Protein AF-A0A4R6XYX6-F1 (afdb_monomer_lite)

pLDDT: mean 88.04, std 10.15, range [44.81, 97.0]

Structure (mmCIF, N/CA/C/O backbone):
data_AF-A0A4R6XYX6-F1
#
_entry.id   AF-A0A4R6XYX6-F1
#
loop_
_atom_site.group_PDB
_atom_site.id
_atom_site.type_symbol
_atom_site.label_atom_id
_atom_site.label_alt_id
_atom_site.label_comp_id
_atom_site.label_asym_id
_atom_site.label_entity_id
_atom_site.label_seq_id
_atom_site.pdbx_PDB_ins_code
_atom_site.Cartn_x
_atom_site.Cartn_y
_atom_site.Cartn_z
_atom_site.occupancy
_atom_site.B_iso_or_equiv
_atom_site.auth_seq_id
_atom_site.auth_comp_id
_atom_site.auth_asym_id
_atom_site.auth_atom_id
_atom_site.pdbx_PDB_model_num
ATOM 1 N N . MET A 1 1 ? -38.317 -8.211 7.434 1.00 50.41 1 MET A N 1
ATOM 2 C CA . MET A 1 1 ? -36.863 -8.477 7.493 1.00 50.41 1 MET A CA 1
ATOM 3 C C . MET A 1 1 ? -36.343 -7.773 8.738 1.00 50.41 1 MET A C 1
ATOM 5 O O . MET A 1 1 ? -36.339 -6.550 8.764 1.00 50.41 1 MET A O 1
ATOM 9 N N . THR A 1 2 ? -36.068 -8.504 9.817 1.00 50.78 2 THR A N 1
ATOM 10 C CA . THR A 1 2 ? -35.670 -7.907 11.104 1.00 50.78 2 THR A CA 1
ATOM 11 C C . THR A 1 2 ? -34.212 -7.474 11.004 1.00 50.78 2 THR A C 1
ATOM 13 O O . THR A 1 2 ? -33.343 -8.309 10.760 1.00 50.78 2 THR A O 1
ATOM 16 N N . ILE A 1 3 ? -33.940 -6.172 11.121 1.00 61.59 3 ILE A N 1
ATOM 17 C CA . ILE A 1 3 ? -32.573 -5.643 11.094 1.00 61.59 3 ILE A CA 1
ATOM 18 C C . ILE A 1 3 ? -31.909 -6.095 12.393 1.00 61.59 3 ILE A C 1
ATOM 20 O O . ILE A 1 3 ? -32.266 -5.622 13.468 1.00 61.59 3 ILE A O 1
ATOM 24 N N . LYS A 1 4 ? -30.995 -7.061 12.298 1.00 68.44 4 LYS A N 1
ATOM 25 C CA . LYS A 1 4 ? -30.225 -7.522 13.450 1.00 68.44 4 LYS A CA 1
ATOM 26 C C . LYS A 1 4 ? -29.191 -6.446 13.768 1.00 68.44 4 LYS A C 1
ATOM 28 O O . LYS A 1 4 ? -28.265 -6.229 12.989 1.00 68.44 4 LYS A O 1
ATOM 33 N N . GLU A 1 5 ? -29.400 -5.745 14.872 1.00 80.75 5 GLU A N 1
ATOM 34 C CA . GLU A 1 5 ? -28.425 -4.802 15.410 1.00 80.75 5 GLU A CA 1
ATOM 35 C C . GLU A 1 5 ? -27.305 -5.605 16.074 1.00 80.75 5 GLU A C 1
ATOM 37 O O . GLU A 1 5 ? -27.559 -6.563 16.808 1.00 80.75 5 GLU A O 1
ATOM 42 N N . SER A 1 6 ? -26.058 -5.261 15.762 1.00 86.75 6 SER A N 1
ATOM 43 C CA . SER A 1 6 ? -24.896 -5.847 16.427 1.00 86.75 6 SER A CA 1
ATOM 44 C C . SER A 1 6 ? -24.014 -4.748 16.984 1.00 86.75 6 SER A C 1
ATOM 46 O O . SER A 1 6 ? -23.669 -3.811 16.255 1.00 86.75 6 SER A O 1
ATOM 48 N N . THR A 1 7 ? -23.612 -4.919 18.234 1.00 90.75 7 THR A N 1
ATOM 49 C CA . THR A 1 7 ? -22.771 -3.977 18.964 1.00 90.75 7 THR A CA 1
ATOM 50 C C . THR A 1 7 ? -21.443 -4.641 19.277 1.00 90.75 7 THR A C 1
ATOM 52 O O . THR A 1 7 ? -21.423 -5.749 19.806 1.00 90.75 7 THR A O 1
ATOM 55 N N . ILE A 1 8 ? -20.343 -3.968 18.948 1.00 91.50 8 ILE A N 1
ATOM 56 C CA . ILE A 1 8 ? -18.981 -4.434 19.227 1.00 91.50 8 ILE A CA 1
ATOM 57 C C . ILE A 1 8 ? -18.355 -3.454 20.204 1.00 91.50 8 ILE A C 1
ATOM 59 O O . ILE A 1 8 ? -18.284 -2.259 19.914 1.00 91.50 8 ILE A O 1
ATOM 63 N N . LEU A 1 9 ? -17.919 -3.971 21.347 1.00 92.94 9 LEU A N 1
ATOM 64 C CA . LEU A 1 9 ? -17.253 -3.217 22.401 1.00 92.94 9 LEU A CA 1
ATOM 65 C C . LEU A 1 9 ? -15.791 -3.629 22.453 1.00 92.94 9 LEU A C 1
ATOM 67 O O . LEU A 1 9 ? -15.502 -4.822 22.467 1.00 92.94 9 LEU A O 1
ATOM 71 N N . THR A 1 10 ? -14.892 -2.652 22.509 1.00 93.44 10 THR A N 1
ATOM 72 C CA . THR A 1 10 ? -13.451 -2.906 22.528 1.00 93.44 10 THR A CA 1
ATOM 73 C C . THR A 1 10 ? -12.752 -1.907 23.427 1.00 93.44 10 THR A C 1
ATOM 75 O O . THR A 1 10 ? -12.955 -0.698 23.310 1.00 93.44 10 THR A O 1
ATOM 78 N N . GLU A 1 11 ? -11.914 -2.413 24.319 1.00 93.38 11 GLU A N 1
ATOM 79 C CA . GLU A 1 11 ? -11.045 -1.593 25.154 1.00 93.38 11 GLU A CA 1
ATOM 80 C C . GLU A 1 11 ? -9.787 -1.219 24.375 1.00 93.38 11 GLU A C 1
ATOM 82 O O . GLU A 1 11 ? -9.167 -2.055 23.717 1.00 93.38 11 GLU A O 1
ATOM 87 N N . VAL A 1 12 ? -9.436 0.065 24.403 1.00 93.69 12 VAL A N 1
ATOM 88 C CA . VAL A 1 12 ? -8.313 0.608 23.646 1.00 93.69 12 VAL A CA 1
ATOM 89 C C . VAL A 1 12 ? -7.332 1.259 24.613 1.00 93.69 12 VAL A C 1
ATOM 91 O O . VAL A 1 12 ? -7.553 2.367 25.110 1.00 93.69 12 VAL A O 1
ATOM 94 N N . ASP A 1 13 ? -6.223 0.563 24.842 1.00 93.81 13 ASP A N 1
ATOM 95 C CA . ASP A 1 13 ? -5.057 1.038 25.580 1.00 93.81 13 ASP A CA 1
ATOM 96 C C . ASP A 1 13 ? -3.875 1.346 24.629 1.00 93.81 13 ASP A C 1
ATOM 98 O O . ASP A 1 13 ? -3.990 1.283 23.396 1.00 93.81 13 ASP A O 1
ATOM 102 N N . ASP A 1 14 ? -2.726 1.747 25.185 1.00 94.38 14 ASP A N 1
ATOM 103 C CA . ASP A 1 14 ? -1.557 2.094 24.364 1.00 94.38 14 ASP A CA 1
ATOM 104 C C . ASP A 1 14 ? -0.958 0.869 23.649 1.00 94.38 14 ASP A C 1
ATOM 106 O O . ASP A 1 14 ? -0.559 0.970 22.487 1.00 94.38 14 ASP A O 1
ATOM 110 N N . ALA A 1 15 ? -0.959 -0.308 24.282 1.00 95.38 15 ALA A N 1
ATOM 111 C CA . ALA A 1 15 ? -0.466 -1.536 23.662 1.00 95.38 15 ALA A CA 1
ATOM 112 C C . ALA A 1 15 ? -1.339 -1.942 22.462 1.00 95.38 15 ALA A C 1
ATOM 114 O O . ALA A 1 15 ? -0.822 -2.215 21.371 1.00 95.38 15 ALA A O 1
ATOM 115 N N . PHE A 1 16 ? -2.661 -1.893 22.630 1.00 95.62 16 PHE A N 1
ATOM 116 C CA . PHE A 1 16 ? -3.644 -2.149 21.590 1.00 95.62 16 PHE A CA 1
ATOM 117 C C . PHE A 1 16 ? -3.448 -1.192 20.416 1.00 95.62 16 PHE A C 1
ATOM 119 O O . PHE A 1 16 ? -3.361 -1.641 19.271 1.00 95.62 16 PHE A O 1
ATOM 126 N N . ILE A 1 17 ? -3.339 0.125 20.655 1.00 95.38 17 ILE A N 1
ATOM 127 C CA . ILE A 1 17 ? -3.246 1.082 19.542 1.00 95.38 17 ILE A CA 1
ATOM 128 C C . ILE A 1 17 ? -1.952 0.914 18.741 1.00 95.38 17 ILE A C 1
ATOM 130 O O . ILE A 1 17 ? -1.953 1.127 17.527 1.00 95.38 17 ILE A O 1
ATOM 134 N N . GLN A 1 18 ? -0.848 0.545 19.398 1.00 95.50 18 GLN A N 1
ATOM 135 C CA . GLN A 1 18 ? 0.428 0.301 18.726 1.00 95.50 18 GLN A CA 1
ATOM 136 C C . GLN A 1 18 ? 0.330 -0.917 17.802 1.00 95.50 18 GLN A C 1
ATOM 138 O O . GLN A 1 18 ? 0.702 -0.833 16.627 1.00 95.50 18 GLN A O 1
ATOM 143 N N . GLN A 1 19 ? -0.251 -2.018 18.290 1.00 96.12 19 GLN A N 1
ATOM 144 C CA . GLN A 1 19 ? -0.494 -3.208 17.474 1.00 96.12 19 GLN A CA 1
ATOM 145 C C . GLN A 1 19 ? -1.497 -2.925 16.344 1.00 96.12 19 GLN A C 1
ATOM 147 O O . GLN A 1 19 ? -1.290 -3.347 15.203 1.00 96.12 19 GLN A O 1
ATOM 152 N N . ALA A 1 20 ? -2.547 -2.150 16.623 1.00 95.56 20 ALA A N 1
ATOM 153 C CA . ALA A 1 20 ? -3.518 -1.710 15.630 1.00 95.56 20 ALA A CA 1
ATOM 154 C C . ALA A 1 20 ? -2.874 -0.842 14.532 1.00 95.56 20 ALA A C 1
ATOM 156 O O . ALA A 1 20 ? -3.156 -1.050 13.351 1.00 95.56 20 ALA A O 1
ATOM 157 N N . GLU A 1 21 ? -1.971 0.090 14.873 1.00 96.88 21 GLU A N 1
ATOM 158 C CA . GLU A 1 21 ? -1.205 0.881 13.893 1.00 96.88 21 GLU A CA 1
ATOM 159 C C . GLU A 1 21 ? -0.422 -0.033 12.944 1.00 96.88 21 GLU A C 1
ATOM 161 O O . GLU A 1 21 ? -0.452 0.157 11.723 1.00 96.88 21 GLU A O 1
ATOM 166 N N . ASP A 1 22 ? 0.265 -1.033 13.496 1.00 96.75 22 ASP A N 1
ATOM 167 C CA . ASP A 1 22 ? 1.066 -1.975 12.721 1.00 96.75 22 ASP A CA 1
ATOM 168 C C . ASP A 1 22 ? 0.207 -2.848 11.803 1.00 96.75 22 ASP A C 1
ATOM 170 O O . ASP A 1 22 ? 0.568 -3.061 10.641 1.00 96.75 22 ASP A O 1
ATOM 174 N N . GLN A 1 23 ? -0.958 -3.298 12.264 1.00 96.31 23 GLN A N 1
ATOM 175 C CA . GLN A 1 23 ? -1.895 -4.052 11.431 1.00 96.31 23 GLN A CA 1
ATOM 176 C C . GLN A 1 23 ? -2.511 -3.184 10.326 1.00 96.31 23 GLN A C 1
ATOM 178 O O . GLN A 1 23 ? -2.553 -3.606 9.168 1.00 96.31 23 GLN A O 1
ATOM 183 N N . VAL A 1 24 ? -2.898 -1.937 10.626 1.00 96.75 24 VAL A N 1
ATOM 184 C CA . VAL A 1 24 ? -3.345 -0.973 9.604 1.00 96.75 24 VAL A CA 1
ATOM 185 C C . VAL A 1 24 ? -2.239 -0.750 8.573 1.00 96.75 24 VAL A C 1
ATOM 187 O O . VAL A 1 24 ? -2.503 -0.754 7.370 1.00 96.75 24 VAL A O 1
ATOM 190 N N . TYR A 1 25 ? -0.987 -0.603 9.012 1.00 97.00 25 TYR A N 1
ATOM 191 C CA . TYR A 1 25 ? 0.158 -0.486 8.114 1.00 97.00 25 TYR A CA 1
ATOM 192 C C . TYR A 1 25 ? 0.298 -1.704 7.191 1.00 97.00 25 TYR A C 1
ATOM 194 O O . TYR A 1 25 ? 0.440 -1.516 5.979 1.00 97.00 25 TYR A O 1
ATOM 202 N N . ARG A 1 26 ? 0.219 -2.932 7.724 1.00 95.81 26 ARG A N 1
ATOM 203 C CA . ARG A 1 26 ? 0.298 -4.173 6.930 1.00 95.81 26 ARG A CA 1
ATOM 204 C C . ARG A 1 26 ? -0.814 -4.243 5.879 1.00 95.81 26 ARG A C 1
ATOM 206 O O . ARG A 1 26 ? -0.514 -4.486 4.709 1.00 95.81 26 ARG A O 1
ATOM 213 N N . ILE A 1 27 ? -2.056 -3.931 6.259 1.00 95.94 27 ILE A N 1
ATOM 214 C CA . ILE A 1 27 ? -3.207 -3.891 5.342 1.00 95.94 27 ILE A CA 1
ATOM 215 C C . ILE A 1 27 ? -2.976 -2.872 4.216 1.00 95.94 27 ILE A C 1
ATOM 217 O O . ILE A 1 27 ? -3.133 -3.187 3.032 1.00 95.94 27 ILE A O 1
ATOM 221 N N . LEU A 1 28 ? -2.578 -1.643 4.561 1.00 96.06 28 LEU A N 1
ATOM 222 C CA . LEU A 1 28 ? -2.328 -0.584 3.578 1.00 96.06 28 LEU A CA 1
ATOM 223 C C . LEU A 1 28 ? -1.174 -0.942 2.637 1.00 96.06 28 LEU A C 1
ATOM 225 O O . LEU A 1 28 ? -1.255 -0.690 1.433 1.00 96.06 28 LEU A O 1
ATOM 229 N N . LEU A 1 29 ? -0.113 -1.557 3.166 1.00 94.75 29 LEU A N 1
ATOM 230 C CA . LEU A 1 29 ? 1.023 -2.006 2.372 1.00 94.75 29 LEU A CA 1
ATOM 231 C C . LEU A 1 29 ? 0.622 -3.117 1.397 1.00 94.75 29 LEU A C 1
ATOM 233 O O . LEU A 1 29 ? 1.019 -3.060 0.233 1.00 94.75 29 LEU A O 1
ATOM 237 N N . GLN A 1 30 ? -0.178 -4.093 1.834 1.00 93.75 30 GLN A N 1
ATOM 238 C CA . GLN A 1 30 ? -0.697 -5.151 0.965 1.00 93.75 30 GLN A CA 1
ATOM 239 C C . GLN A 1 30 ? -1.537 -4.560 -0.174 1.00 93.75 30 GLN A C 1
ATOM 241 O O . GLN A 1 30 ? -1.292 -4.868 -1.341 1.00 93.75 30 GLN A O 1
ATOM 246 N N . GLN A 1 31 ? -2.462 -3.646 0.139 1.00 93.69 31 GLN A N 1
ATOM 247 C CA . GLN A 1 31 ? -3.268 -2.954 -0.873 1.00 93.69 31 GLN A CA 1
ATOM 248 C C . GLN A 1 31 ? -2.405 -2.157 -1.855 1.00 93.69 31 GLN A C 1
ATOM 250 O O . GLN A 1 31 ? -2.643 -2.175 -3.065 1.00 93.69 31 GLN A O 1
ATOM 255 N N . ARG A 1 32 ? -1.359 -1.488 -1.360 1.00 93.69 32 ARG A N 1
ATOM 256 C CA . ARG A 1 32 ? -0.428 -0.730 -2.201 1.00 93.69 32 ARG A CA 1
ATOM 257 C C . ARG A 1 32 ? 0.417 -1.637 -3.095 1.00 93.69 32 ARG A C 1
ATOM 259 O O . ARG A 1 32 ? 0.600 -1.304 -4.262 1.00 93.69 32 ARG A O 1
ATOM 266 N N . ARG A 1 33 ? 0.882 -2.785 -2.595 1.00 91.69 33 ARG A N 1
ATOM 267 C CA . ARG A 1 33 ? 1.599 -3.796 -3.392 1.00 91.69 33 ARG A CA 1
ATOM 268 C C . ARG A 1 33 ? 0.705 -4.382 -4.481 1.00 91.69 33 ARG A C 1
ATOM 270 O O . ARG A 1 33 ? 1.117 -4.394 -5.634 1.00 91.69 33 ARG A O 1
ATOM 277 N N . ALA A 1 34 ? -0.530 -4.761 -4.150 1.00 90.88 34 ALA A N 1
ATOM 278 C CA . ALA A 1 34 ? -1.503 -5.249 -5.127 1.00 90.88 34 ALA A CA 1
ATOM 279 C C . ALA A 1 34 ? -1.838 -4.184 -6.188 1.00 90.88 34 ALA A C 1
ATOM 281 O O . ALA A 1 34 ? -1.989 -4.485 -7.370 1.00 90.88 34 ALA A O 1
ATOM 282 N N . PHE A 1 35 ? -1.924 -2.909 -5.793 1.00 91.25 35 PHE A N 1
ATOM 283 C CA . PHE A 1 35 ? -2.060 -1.802 -6.739 1.00 91.25 35 PHE A CA 1
ATOM 284 C C . PHE A 1 35 ? -0.837 -1.672 -7.659 1.00 91.25 35 PHE A C 1
ATOM 286 O O . PHE A 1 35 ? -1.011 -1.614 -8.874 1.00 91.25 35 PHE A O 1
ATOM 293 N N . ASN A 1 36 ? 0.377 -1.671 -7.100 1.00 89.12 36 ASN A N 1
ATOM 294 C CA . ASN A 1 36 ? 1.619 -1.572 -7.870 1.00 89.12 36 ASN A CA 1
ATOM 295 C C . ASN A 1 36 ? 1.773 -2.748 -8.848 1.00 89.12 36 ASN A C 1
ATOM 297 O O . ASN A 1 36 ? 2.163 -2.523 -9.989 1.00 89.12 36 ASN A O 1
ATOM 301 N N . GLN A 1 37 ? 1.433 -3.972 -8.429 1.00 87.81 37 GLN A N 1
ATOM 302 C CA . GLN A 1 37 ? 1.427 -5.159 -9.289 1.00 87.81 37 GLN A CA 1
ATOM 303 C C . GLN A 1 37 ? 0.466 -4.974 -10.461 1.00 87.81 37 GLN A C 1
ATOM 305 O O . GLN A 1 37 ? 0.907 -4.992 -11.597 1.00 87.81 37 GLN A O 1
ATOM 310 N N . ARG A 1 38 ? -0.807 -4.632 -10.217 1.00 87.44 38 ARG A N 1
ATOM 311 C CA . ARG A 1 38 ? -1.775 -4.378 -11.306 1.00 87.44 38 ARG A CA 1
ATOM 312 C C . ARG A 1 38 ? -1.338 -3.270 -12.263 1.00 87.44 38 ARG A C 1
ATOM 314 O O . ARG A 1 38 ? -1.619 -3.342 -13.454 1.00 87.44 38 ARG A O 1
ATOM 321 N N . TRP A 1 39 ? -0.694 -2.228 -11.742 1.00 84.19 39 TRP A N 1
ATOM 322 C CA . TRP A 1 39 ? -0.154 -1.151 -12.568 1.00 84.19 39 TRP A CA 1
ATOM 323 C C . TRP A 1 39 ? 0.989 -1.642 -13.465 1.00 84.19 39 TRP A C 1
ATOM 325 O O . TRP A 1 39 ? 1.064 -1.267 -14.632 1.00 84.19 39 TRP A O 1
ATOM 335 N N . GLN A 1 40 ? 1.860 -2.499 -12.930 1.00 81.06 40 GLN A N 1
ATOM 336 C CA . GLN A 1 40 ? 2.987 -3.090 -13.655 1.00 81.06 40 GLN A CA 1
ATOM 337 C C . GLN A 1 40 ? 2.555 -4.183 -14.629 1.00 81.06 40 GLN A C 1
ATOM 339 O O . GLN A 1 40 ? 3.116 -4.274 -15.713 1.00 81.06 40 GLN A O 1
ATOM 344 N N . ASP A 1 41 ? 1.541 -4.966 -14.282 1.00 82.38 41 ASP A N 1
ATOM 345 C CA . ASP A 1 41 ? 1.001 -6.053 -15.099 1.00 82.38 41 ASP A CA 1
ATOM 346 C C . ASP A 1 41 ? 0.058 -5.535 -16.192 1.00 82.38 41 ASP A C 1
ATOM 348 O O . ASP A 1 41 ? -0.497 -6.315 -16.965 1.00 82.38 41 ASP A O 1
ATOM 352 N N . ASN A 1 42 ? -0.126 -4.213 -16.287 1.00 83.81 42 ASN A N 1
ATOM 353 C CA . ASN A 1 42 ? -0.904 -3.600 -17.348 1.00 83.81 42 ASN A CA 1
ATOM 354 C C . ASN A 1 42 ? -0.237 -3.875 -18.706 1.00 83.81 42 ASN A C 1
ATOM 356 O O . ASN A 1 42 ? 0.701 -3.192 -19.132 1.00 83.81 42 ASN A O 1
ATOM 360 N N . THR A 1 43 ? -0.753 -4.895 -19.394 1.00 74.81 43 THR A N 1
ATOM 361 C CA . THR A 1 43 ? -0.219 -5.436 -20.647 1.00 74.81 43 THR A CA 1
ATOM 362 C C . THR A 1 43 ? -0.065 -4.376 -21.724 1.00 74.81 43 THR A C 1
ATOM 364 O O . THR A 1 43 ? 0.873 -4.444 -22.512 1.00 74.81 43 THR A O 1
ATOM 367 N N . THR A 1 44 ? -0.948 -3.378 -21.755 1.00 79.44 44 THR A N 1
ATOM 368 C CA . THR A 1 44 ? -0.900 -2.292 -22.740 1.00 79.44 44 THR A CA 1
ATOM 369 C C . THR A 1 44 ? 0.326 -1.410 -22.526 1.00 79.44 44 THR A C 1
ATOM 371 O O . THR A 1 44 ? 1.030 -1.086 -23.480 1.00 79.44 44 THR A O 1
ATOM 374 N N . MET A 1 45 ? 0.636 -1.083 -21.269 1.00 80.50 45 MET A N 1
ATOM 375 C CA . MET A 1 45 ? 1.804 -0.272 -20.931 1.00 80.50 45 MET A CA 1
ATOM 376 C C . MET A 1 45 ? 3.104 -1.044 -21.184 1.00 80.50 45 MET A C 1
ATOM 378 O O . MET A 1 45 ? 4.047 -0.485 -21.742 1.00 80.50 45 MET A O 1
ATOM 382 N N . ASN A 1 46 ? 3.141 -2.339 -20.853 1.00 83.31 46 ASN A N 1
ATOM 383 C CA . ASN A 1 46 ? 4.309 -3.183 -21.117 1.00 83.31 46 ASN A CA 1
ATOM 384 C C . ASN A 1 46 ? 4.554 -3.370 -22.617 1.00 83.31 46 ASN A C 1
ATOM 386 O O . ASN A 1 46 ? 5.676 -3.170 -23.070 1.00 83.31 46 ASN A O 1
ATOM 390 N N . LYS A 1 47 ? 3.508 -3.656 -23.404 1.00 86.00 47 LYS A N 1
ATOM 391 C CA . LYS A 1 47 ? 3.611 -3.726 -24.870 1.00 86.00 47 LYS A CA 1
ATOM 392 C C . LYS A 1 47 ? 4.103 -2.403 -25.453 1.00 86.00 47 LYS A C 1
ATOM 394 O O . LYS A 1 47 ? 5.037 -2.416 -26.247 1.00 86.00 47 LYS A O 1
ATOM 399 N N . GLY A 1 48 ? 3.543 -1.272 -25.015 1.00 87.25 48 GLY A N 1
ATOM 400 C CA . GLY A 1 48 ? 3.975 0.058 -25.452 1.00 87.25 48 GLY A CA 1
ATOM 401 C C . GLY A 1 48 ? 5.455 0.327 -25.164 1.00 87.25 48 GLY A C 1
ATOM 402 O O . GLY A 1 48 ? 6.187 0.737 -26.061 1.00 87.25 48 GLY A O 1
ATOM 403 N N . LYS A 1 49 ? 5.928 0.013 -23.949 1.00 86.75 49 LYS A N 1
ATOM 404 C CA . LYS A 1 49 ? 7.351 0.118 -23.584 1.00 86.75 49 LYS A CA 1
ATOM 405 C C . LYS A 1 49 ? 8.240 -0.767 -24.457 1.00 86.75 49 LYS A C 1
ATOM 407 O O . LYS A 1 49 ? 9.282 -0.316 -24.926 1.00 86.75 49 LYS A O 1
ATOM 412 N N . THR A 1 50 ? 7.839 -2.017 -24.684 1.00 88.31 50 THR A N 1
ATOM 413 C CA . THR A 1 50 ? 8.596 -2.967 -25.505 1.00 88.31 50 THR A CA 1
ATOM 414 C C . THR A 1 50 ? 8.683 -2.507 -26.958 1.00 88.31 50 THR A C 1
ATOM 416 O O . THR A 1 50 ? 9.778 -2.497 -27.518 1.00 88.31 50 THR A O 1
ATOM 419 N N . VAL A 1 51 ? 7.567 -2.075 -27.551 1.00 92.31 51 VAL A N 1
ATOM 420 C CA . VAL A 1 51 ? 7.524 -1.547 -28.923 1.00 92.31 51 VAL A CA 1
ATOM 421 C C . VAL A 1 51 ? 8.389 -0.295 -29.045 1.00 92.31 51 VAL A C 1
ATOM 423 O O . VAL A 1 51 ? 9.236 -0.239 -29.932 1.00 92.31 51 VAL A O 1
ATOM 426 N N . LEU A 1 52 ? 8.255 0.662 -28.120 1.00 91.31 52 LEU A N 1
ATOM 427 C CA . LEU A 1 52 ? 9.070 1.880 -28.107 1.00 91.31 52 LEU A CA 1
ATOM 428 C C . LEU A 1 52 ? 10.568 1.562 -28.004 1.00 91.31 52 LEU A C 1
ATOM 430 O O . LEU A 1 52 ? 11.372 2.177 -28.698 1.00 91.31 52 LEU A O 1
ATOM 434 N N . ARG A 1 53 ? 10.944 0.570 -27.185 1.00 92.38 53 ARG A N 1
ATOM 435 C CA . ARG A 1 53 ? 12.335 0.117 -27.062 1.00 92.38 53 ARG A CA 1
ATOM 436 C C . ARG A 1 53 ? 12.861 -0.446 -28.378 1.00 92.38 53 ARG A C 1
ATOM 438 O O . ARG A 1 53 ? 13.943 -0.060 -28.803 1.00 92.38 53 ARG A O 1
ATOM 445 N N . TYR A 1 54 ? 12.131 -1.365 -29.010 1.00 93.56 54 TYR A N 1
ATOM 446 C CA . TYR A 1 54 ? 12.579 -1.970 -30.267 1.00 93.56 54 TYR A CA 1
ATOM 447 C C . TYR A 1 54 ? 12.635 -0.953 -31.403 1.00 93.56 54 TYR A C 1
ATOM 449 O O . TYR A 1 54 ? 13.611 -0.937 -32.145 1.00 93.56 54 TYR A O 1
ATOM 457 N N . PHE A 1 55 ? 11.643 -0.068 -31.495 1.00 95.12 55 PHE A N 1
ATOM 458 C CA . PHE A 1 55 ? 11.634 1.012 -32.474 1.00 95.12 55 PHE A CA 1
ATOM 459 C C . PHE A 1 55 ? 12.807 1.980 -32.262 1.00 95.12 55 PHE A C 1
ATOM 461 O O . PHE A 1 55 ? 13.527 2.292 -33.206 1.00 95.12 55 PHE A O 1
ATOM 468 N N . GLY A 1 56 ? 13.070 2.380 -31.013 1.00 92.75 56 GLY A N 1
ATOM 469 C CA . GLY A 1 56 ? 14.219 3.216 -30.658 1.00 92.75 56 GLY A CA 1
ATOM 470 C C . GLY A 1 56 ? 15.564 2.560 -30.983 1.00 92.75 56 GLY A C 1
ATOM 471 O O . GLY A 1 56 ? 16.443 3.212 -31.542 1.00 92.75 56 GLY A O 1
ATOM 472 N N . LEU A 1 57 ? 15.716 1.260 -30.707 1.00 94.44 57 LEU A N 1
ATOM 473 C CA . LEU A 1 57 ? 16.918 0.503 -31.071 1.00 94.44 57 LEU A CA 1
ATOM 474 C C . LEU A 1 57 ? 17.106 0.404 -32.586 1.00 94.44 57 LEU A C 1
ATOM 476 O O . LEU A 1 57 ? 18.225 0.570 -33.061 1.00 94.44 57 LEU A O 1
ATOM 480 N N . LEU A 1 58 ? 16.029 0.172 -33.339 1.00 95.50 58 LEU A N 1
ATOM 481 C CA . LEU A 1 58 ? 16.073 0.102 -34.798 1.00 95.50 58 LEU A CA 1
ATOM 482 C C . LEU A 1 58 ? 16.493 1.450 -35.398 1.00 95.50 58 LEU A C 1
ATOM 484 O O . LEU A 1 58 ? 17.362 1.479 -36.265 1.00 95.50 58 LEU A O 1
ATOM 488 N N . LEU A 1 59 ? 15.961 2.561 -34.879 1.00 94.94 59 LEU A N 1
ATOM 489 C CA . LEU A 1 59 ? 16.383 3.910 -35.269 1.00 94.94 59 LEU A CA 1
ATOM 490 C C . LEU A 1 59 ? 17.857 4.180 -34.946 1.00 94.94 59 LEU A C 1
ATOM 492 O O . LEU A 1 59 ? 18.566 4.740 -35.778 1.00 94.94 59 LEU A O 1
ATOM 496 N N . CYS A 1 60 ? 18.340 3.758 -33.772 1.00 94.88 60 CYS A N 1
ATOM 497 C CA . CYS A 1 60 ? 19.754 3.913 -33.425 1.00 94.88 60 CYS A CA 1
ATOM 498 C C . CYS A 1 60 ? 20.654 3.084 -34.344 1.00 94.88 60 CYS A C 1
ATOM 500 O O . CYS A 1 60 ? 21.688 3.574 -34.786 1.00 94.88 60 CYS A O 1
ATOM 502 N N . LEU A 1 61 ? 20.256 1.849 -34.661 1.00 94.69 61 LEU A N 1
ATOM 503 C CA . LEU A 1 61 ? 21.008 0.973 -35.556 1.00 94.69 61 LEU A CA 1
ATOM 504 C C . LEU A 1 61 ? 21.055 1.541 -36.981 1.00 94.69 61 LEU A C 1
ATOM 506 O O . LEU A 1 61 ? 22.128 1.595 -37.574 1.00 94.69 61 LEU A O 1
ATOM 510 N N . ALA A 1 62 ? 19.925 2.030 -37.498 1.00 94.44 62 ALA A N 1
ATOM 511 C CA . ALA A 1 62 ? 19.871 2.712 -38.788 1.00 94.44 62 ALA A CA 1
ATOM 512 C C . ALA A 1 62 ? 20.768 3.962 -38.802 1.00 94.44 62 ALA A C 1
ATOM 514 O O . ALA A 1 62 ? 21.552 4.140 -39.732 1.00 94.44 62 ALA A O 1
ATOM 515 N N . GLY A 1 63 ? 20.720 4.779 -37.743 1.00 92.00 63 GLY A N 1
ATOM 516 C CA . GLY A 1 63 ? 21.595 5.941 -37.576 1.00 92.00 63 GLY A CA 1
ATOM 517 C C . GLY A 1 63 ? 23.081 5.572 -37.576 1.00 92.00 63 GLY A C 1
ATOM 518 O O . GLY A 1 63 ? 23.860 6.189 -38.296 1.00 92.00 63 GLY A O 1
ATOM 519 N N . ILE A 1 64 ? 23.471 4.523 -36.843 1.00 92.88 64 ILE A N 1
ATOM 520 C CA . ILE A 1 64 ? 24.854 4.018 -36.812 1.00 92.88 64 ILE A CA 1
ATOM 521 C C . ILE A 1 64 ? 25.302 3.564 -38.205 1.00 92.88 64 ILE A C 1
ATOM 523 O O . ILE A 1 64 ? 26.374 3.962 -38.651 1.00 92.88 64 ILE A O 1
ATOM 527 N N . VAL A 1 65 ? 24.487 2.774 -38.912 1.00 93.81 65 VAL A N 1
ATOM 528 C CA . VAL A 1 65 ? 24.816 2.288 -40.264 1.00 93.81 65 VAL A CA 1
ATOM 529 C C . VAL A 1 65 ? 25.001 3.453 -41.238 1.00 93.81 65 VAL A C 1
ATOM 531 O O . VAL A 1 65 ? 25.990 3.479 -41.965 1.00 93.81 65 VAL A O 1
ATOM 534 N N . ILE A 1 66 ? 24.106 4.447 -41.219 1.00 91.81 66 ILE A N 1
ATOM 535 C CA . ILE A 1 66 ? 24.207 5.641 -42.075 1.00 91.81 66 ILE A CA 1
ATOM 536 C C . ILE A 1 66 ? 25.497 6.419 -41.783 1.00 91.81 66 ILE A C 1
ATOM 538 O O . ILE A 1 66 ? 26.202 6.804 -42.715 1.00 91.81 66 ILE A O 1
ATOM 542 N N . MET A 1 67 ? 25.839 6.619 -40.506 1.00 89.75 67 MET A N 1
ATOM 543 C CA . MET A 1 67 ? 27.058 7.339 -40.117 1.00 89.75 67 MET A CA 1
ATOM 544 C C . MET A 1 67 ? 28.331 6.576 -40.507 1.00 89.75 67 MET A C 1
ATOM 546 O O . MET A 1 67 ? 29.290 7.186 -40.972 1.00 89.75 67 MET A O 1
ATOM 550 N N . LEU A 1 68 ? 28.339 5.245 -40.383 1.00 89.25 68 LEU A N 1
ATOM 551 C CA . LEU A 1 68 ? 29.460 4.412 -40.830 1.00 89.25 68 LEU A CA 1
ATOM 552 C C . LEU A 1 68 ? 29.641 4.469 -42.352 1.00 89.25 68 LEU A C 1
ATOM 554 O O . LEU A 1 68 ? 30.767 4.615 -42.820 1.00 89.25 68 LEU A O 1
ATOM 558 N N . LEU A 1 69 ? 28.551 4.416 -43.126 1.00 88.62 69 LEU A N 1
ATOM 559 C CA . LEU A 1 69 ? 28.612 4.583 -44.582 1.00 88.62 69 LEU A CA 1
ATOM 560 C C . LEU A 1 69 ? 29.166 5.965 -44.953 1.00 88.62 69 LEU A C 1
ATOM 562 O O . LEU A 1 69 ? 30.045 6.060 -45.806 1.00 88.62 69 LEU A O 1
ATOM 566 N N . ALA A 1 70 ? 28.721 7.029 -44.278 1.00 86.06 70 ALA A N 1
ATOM 567 C CA . ALA A 1 70 ? 29.235 8.378 -44.510 1.00 86.06 70 ALA A CA 1
ATOM 568 C C . ALA A 1 70 ? 30.755 8.480 -44.271 1.00 86.06 70 ALA A C 1
ATOM 570 O O . ALA A 1 70 ? 31.453 9.107 -45.066 1.00 86.06 70 ALA A O 1
ATOM 571 N N . LEU A 1 71 ? 31.279 7.816 -43.232 1.00 84.94 71 LEU A N 1
ATOM 572 C CA . LEU A 1 71 ? 32.720 7.765 -42.951 1.00 84.94 71 LEU A CA 1
ATOM 573 C C . LEU A 1 71 ? 33.512 7.000 -44.022 1.00 84.94 71 LEU A C 1
ATOM 575 O O . LEU A 1 71 ? 34.618 7.409 -44.364 1.00 84.94 71 LEU A O 1
ATOM 579 N N . VAL A 1 72 ? 32.957 5.910 -44.562 1.00 85.56 72 VAL A N 1
ATOM 580 C CA . VAL A 1 72 ? 33.620 5.097 -45.598 1.00 85.56 72 VAL A CA 1
ATOM 581 C C . VAL A 1 72 ? 33.690 5.837 -46.937 1.00 85.56 72 VAL A C 1
ATOM 583 O O . VAL A 1 72 ? 34.721 5.794 -47.604 1.00 85.56 72 VAL A O 1
ATOM 586 N N . TYR A 1 73 ? 32.616 6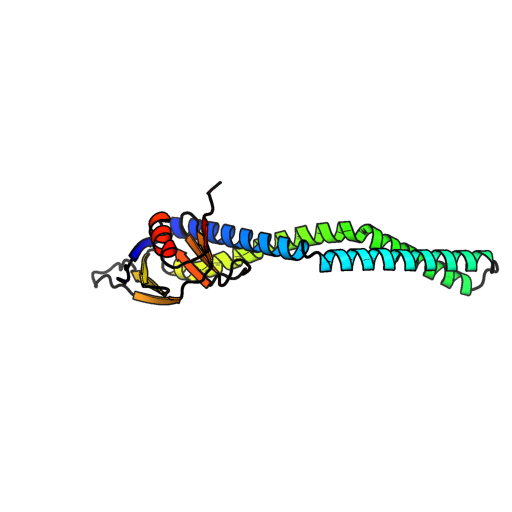.528 -47.334 1.00 82.50 73 TYR A N 1
ATOM 587 C CA . TYR A 1 73 ? 32.531 7.180 -48.647 1.00 82.50 73 TYR A CA 1
ATOM 588 C C . TYR A 1 73 ? 33.078 8.618 -48.683 1.00 82.50 73 TYR A C 1
ATOM 590 O O . TYR A 1 73 ? 33.341 9.124 -49.773 1.00 82.50 73 TYR A O 1
ATOM 598 N N . GLN A 1 74 ? 33.285 9.279 -47.535 1.00 72.38 74 GLN A N 1
ATOM 599 C CA . GLN A 1 74 ? 33.906 10.613 -47.454 1.00 72.38 74 GLN A CA 1
ATOM 600 C C . GLN A 1 74 ? 35.141 10.629 -46.530 1.00 72.38 74 GLN A C 1
ATOM 602 O O . GLN A 1 74 ? 35.093 11.141 -45.407 1.00 72.38 74 GLN A O 1
ATOM 607 N N . PRO A 1 75 ? 36.284 10.091 -46.999 1.00 64.12 75 PRO A N 1
ATOM 608 C CA . PRO A 1 75 ? 37.475 9.878 -46.173 1.00 64.12 75 PRO A CA 1
ATOM 609 C C . PRO A 1 75 ? 38.294 11.148 -45.872 1.00 64.12 75 PRO A C 1
ATOM 611 O O . PRO A 1 75 ? 39.286 11.074 -45.147 1.00 64.12 75 PRO A O 1
ATOM 614 N N . THR A 1 76 ? 37.926 12.320 -46.397 1.00 64.94 76 THR A N 1
ATOM 615 C CA . THR A 1 76 ? 38.704 13.551 -46.202 1.00 64.94 76 THR A CA 1
ATOM 616 C C . THR A 1 76 ? 38.479 14.159 -44.815 1.00 64.94 76 THR A C 1
ATOM 618 O O . THR A 1 76 ? 37.360 14.501 -44.429 1.00 64.94 76 THR A O 1
ATOM 621 N N . TRP A 1 77 ? 39.577 14.326 -44.068 1.00 58.28 77 TRP A N 1
ATOM 622 C CA . TRP A 1 77 ? 39.614 14.943 -42.738 1.00 58.28 77 TRP A CA 1
ATOM 623 C C . TRP A 1 77 ? 39.228 16.421 -42.820 1.00 58.28 77 TRP A C 1
ATOM 625 O O . TRP A 1 77 ? 40.061 17.306 -42.999 1.00 58.28 77 TRP A O 1
ATOM 635 N N . SER A 1 78 ? 37.933 16.685 -42.716 1.00 66.81 78 SER A N 1
ATOM 636 C CA . SER A 1 78 ? 37.351 18.021 -42.667 1.00 66.81 78 SER A CA 1
ATOM 637 C C . SER A 1 78 ? 36.501 18.167 -41.405 1.00 66.81 78 SER A C 1
ATOM 639 O O . SER A 1 78 ? 36.146 17.180 -40.760 1.00 66.81 78 SER A O 1
ATOM 641 N N . PHE A 1 79 ? 36.169 19.404 -41.027 1.00 64.81 79 PHE A N 1
ATOM 642 C CA . PHE A 1 79 ? 35.355 19.715 -39.842 1.00 64.81 79 PHE A CA 1
ATOM 643 C C . PHE A 1 79 ? 34.009 18.955 -39.804 1.00 64.81 79 PHE A C 1
ATOM 645 O O . PHE A 1 79 ? 33.474 18.691 -38.727 1.00 64.81 79 PHE A O 1
ATOM 652 N N . SER A 1 80 ? 33.493 18.525 -40.960 1.00 70.56 80 SER A N 1
ATOM 653 C CA . SER A 1 80 ? 32.297 17.682 -41.067 1.00 70.56 80 SER A CA 1
ATOM 654 C C . SER A 1 80 ? 32.482 16.277 -40.472 1.00 70.56 80 SER A C 1
ATOM 656 O O . SER A 1 80 ? 31.526 15.726 -39.929 1.00 70.56 80 SER A O 1
ATOM 658 N N . GLN A 1 81 ? 33.695 15.705 -40.466 1.00 77.31 81 GLN A N 1
ATOM 659 C CA . GLN A 1 81 ? 33.938 14.388 -39.863 1.00 77.31 81 GLN A CA 1
ATOM 660 C C . GLN A 1 81 ? 33.761 14.411 -38.341 1.00 77.31 81 GLN A C 1
ATOM 662 O O . GLN A 1 81 ? 33.202 13.472 -37.778 1.00 77.31 81 GLN A O 1
ATOM 667 N N . ALA A 1 82 ? 34.154 15.497 -37.667 1.00 82.44 82 ALA A N 1
ATOM 668 C CA . ALA A 1 82 ? 33.947 15.641 -36.224 1.00 82.44 82 ALA A CA 1
ATOM 669 C C . ALA A 1 82 ? 32.453 15.582 -35.848 1.00 82.44 82 ALA A C 1
ATOM 671 O O . ALA A 1 82 ? 32.087 14.978 -34.839 1.00 82.44 82 ALA A O 1
ATOM 672 N N . GLN A 1 83 ? 31.578 16.146 -36.689 1.00 85.62 83 GLN A N 1
ATOM 673 C CA . GLN A 1 83 ? 30.124 16.083 -36.505 1.00 85.62 83 GLN A CA 1
ATOM 674 C C . GLN A 1 83 ? 29.593 14.655 -36.684 1.00 85.62 83 GLN A C 1
ATOM 676 O O . GLN A 1 83 ? 28.772 14.202 -35.887 1.00 85.62 83 GLN A O 1
ATOM 681 N N . VAL A 1 84 ? 30.104 13.924 -37.681 1.00 86.25 84 VAL A N 1
ATOM 682 C CA . VAL A 1 84 ? 29.743 12.518 -37.925 1.00 86.25 84 VAL A CA 1
ATOM 683 C C . VAL A 1 84 ? 30.157 11.630 -36.748 1.00 86.25 84 VAL A C 1
ATOM 685 O O . VAL A 1 84 ? 29.341 10.845 -36.265 1.00 86.25 84 VAL A O 1
ATOM 688 N N . TYR A 1 85 ? 31.371 11.797 -36.212 1.00 88.12 85 TYR A N 1
ATOM 689 C CA . TYR A 1 85 ? 31.806 11.080 -35.007 1.00 88.12 85 TYR A CA 1
ATOM 690 C C . TYR A 1 85 ? 30.954 11.433 -33.780 1.00 88.12 85 TYR A C 1
ATOM 692 O O . TYR A 1 85 ? 30.565 10.538 -33.029 1.00 88.12 85 TYR A O 1
ATOM 700 N N . GLY A 1 86 ? 30.606 12.710 -33.593 1.00 90.12 86 GLY A N 1
ATOM 701 C CA . GLY A 1 86 ? 29.720 13.144 -32.509 1.00 90.12 86 GLY A CA 1
ATOM 702 C C . GLY A 1 86 ? 28.331 12.500 -32.583 1.00 90.12 86 GLY A C 1
ATOM 703 O O . GLY A 1 86 ? 27.826 11.993 -31.580 1.00 90.12 86 GLY A O 1
ATOM 704 N N . LEU A 1 87 ? 27.734 12.450 -33.779 1.00 91.69 87 LEU A N 1
ATOM 705 C CA . LEU A 1 87 ? 26.444 11.794 -34.010 1.00 91.69 87 LEU A CA 1
ATOM 706 C C . LEU A 1 87 ? 26.524 10.274 -33.830 1.00 91.69 87 LEU A C 1
ATOM 708 O O . LEU A 1 87 ? 25.619 9.682 -33.244 1.00 91.69 87 LEU A O 1
ATOM 712 N N . LEU A 1 88 ? 27.611 9.639 -34.273 1.00 92.06 88 LEU A N 1
ATOM 713 C CA . LEU A 1 88 ? 27.843 8.212 -34.054 1.00 92.06 88 LEU A CA 1
ATOM 714 C C . LEU A 1 88 ? 27.884 7.888 -32.554 1.00 92.06 88 LEU A C 1
ATOM 716 O O . LEU A 1 88 ? 27.175 6.990 -32.098 1.00 92.06 88 LEU A O 1
ATOM 720 N N . VAL A 1 89 ? 28.655 8.654 -31.774 1.00 93.94 89 VAL A N 1
ATOM 721 C CA . VAL A 1 89 ? 28.718 8.509 -30.311 1.00 93.94 89 VAL A CA 1
ATOM 722 C C . VAL A 1 89 ? 27.340 8.718 -29.687 1.00 93.94 89 VAL A C 1
ATOM 724 O O . VAL A 1 89 ? 26.934 7.931 -28.831 1.00 93.94 89 VAL A O 1
ATOM 727 N N . PHE A 1 90 ? 26.587 9.723 -30.140 1.00 95.00 90 PHE A N 1
ATOM 728 C CA . PHE A 1 90 ? 25.221 9.955 -29.680 1.00 95.00 90 PHE A CA 1
ATOM 729 C C . PHE A 1 90 ? 24.323 8.728 -29.903 1.00 95.00 90 PHE A C 1
ATOM 731 O O . PHE A 1 90 ? 23.710 8.246 -28.949 1.00 95.00 90 PHE A O 1
ATOM 738 N N . PHE A 1 91 ? 24.284 8.161 -31.114 1.00 93.94 91 PHE A N 1
ATOM 739 C CA . PHE A 1 91 ? 23.468 6.972 -31.387 1.00 93.94 91 PHE A CA 1
ATOM 740 C C . PHE A 1 91 ? 23.905 5.751 -30.571 1.00 93.94 91 PHE A C 1
ATOM 742 O O . PHE A 1 91 ? 23.050 5.004 -30.091 1.00 93.94 91 PHE A O 1
ATOM 749 N N . VAL A 1 92 ? 25.210 5.562 -30.359 1.00 94.38 92 VAL A N 1
ATOM 750 C CA . VAL A 1 92 ? 25.735 4.480 -29.511 1.00 94.38 92 VAL A CA 1
ATOM 751 C C . VAL A 1 92 ? 25.289 4.653 -28.056 1.00 94.38 92 VAL A C 1
ATOM 753 O O . VAL A 1 92 ? 24.826 3.691 -27.440 1.00 94.38 92 VAL A O 1
ATOM 756 N N . LEU A 1 93 ? 25.363 5.869 -27.506 1.00 95.19 93 LEU A N 1
ATOM 757 C CA . LEU A 1 93 ? 24.917 6.158 -26.138 1.00 95.19 93 LEU A CA 1
ATOM 758 C C . LEU A 1 93 ? 23.407 5.953 -25.969 1.00 95.19 93 LEU A C 1
ATOM 760 O O . LEU A 1 93 ? 22.970 5.366 -24.976 1.00 95.19 93 LEU A O 1
ATOM 764 N N . VAL A 1 94 ? 22.607 6.387 -26.944 1.00 93.81 94 VAL A N 1
ATOM 765 C CA . VAL A 1 94 ? 21.150 6.197 -26.924 1.00 93.81 94 VAL A CA 1
ATOM 766 C C . VAL A 1 94 ? 20.789 4.712 -27.059 1.00 93.81 94 VAL A C 1
ATOM 768 O O . VAL A 1 94 ? 19.945 4.218 -26.307 1.00 93.81 94 VAL A O 1
ATOM 771 N N . ALA A 1 95 ? 21.461 3.958 -27.934 1.00 92.56 95 ALA A N 1
ATOM 772 C CA . ALA A 1 95 ? 21.281 2.508 -28.040 1.00 92.56 95 ALA A CA 1
ATOM 773 C C . ALA A 1 95 ? 21.623 1.803 -26.720 1.00 92.56 95 ALA A C 1
ATOM 775 O O . ALA A 1 95 ? 20.846 0.981 -26.225 1.00 92.56 95 ALA A O 1
ATOM 776 N N . TRP A 1 96 ? 22.752 2.170 -26.106 1.00 94.12 96 TRP A N 1
ATOM 777 C CA . TRP A 1 96 ? 23.149 1.662 -24.797 1.00 94.12 96 TRP A CA 1
ATOM 778 C C . TRP A 1 96 ? 22.093 1.964 -23.726 1.00 94.12 96 TRP A C 1
ATOM 780 O O . TRP A 1 96 ? 21.735 1.075 -22.951 1.00 94.12 96 TRP A O 1
ATOM 790 N N . PHE A 1 97 ? 21.516 3.169 -23.721 1.00 92.69 97 PHE A N 1
ATOM 791 C CA . PHE A 1 97 ? 20.420 3.522 -22.818 1.00 92.69 97 PHE A CA 1
ATOM 792 C C . PHE A 1 97 ? 19.193 2.612 -23.001 1.00 92.69 97 PHE A C 1
ATOM 794 O O . PHE A 1 97 ? 18.701 2.047 -22.019 1.00 92.69 97 PHE A O 1
ATOM 801 N N . PHE A 1 98 ? 18.732 2.390 -24.238 1.00 91.75 98 PHE A N 1
ATOM 802 C CA . PHE A 1 98 ? 17.603 1.489 -24.515 1.00 91.75 98 PHE A CA 1
ATOM 803 C C . PHE A 1 98 ? 17.878 0.035 -24.097 1.00 91.75 98 PHE A C 1
ATOM 805 O O . PHE A 1 98 ? 16.966 -0.651 -23.625 1.00 91.75 98 PHE A O 1
ATOM 812 N N . ILE A 1 99 ? 19.128 -0.428 -24.204 1.00 90.81 99 ILE A N 1
ATOM 813 C CA . ILE A 1 99 ? 19.555 -1.749 -23.716 1.00 90.81 99 ILE A CA 1
ATOM 814 C C . ILE A 1 99 ? 19.493 -1.818 -22.182 1.00 90.81 99 ILE A C 1
ATOM 816 O O . ILE A 1 99 ? 19.054 -2.828 -21.630 1.00 90.81 99 ILE A O 1
ATOM 820 N N . GLN A 1 100 ? 19.902 -0.760 -21.473 1.00 90.88 100 GLN A N 1
ATOM 821 C CA . GLN A 1 100 ? 19.887 -0.724 -20.003 1.00 90.88 100 GLN A CA 1
ATOM 822 C C . GLN A 1 100 ? 18.502 -0.419 -19.403 1.00 90.88 100 GLN A C 1
ATOM 824 O O . GLN A 1 100 ? 18.295 -0.661 -18.211 1.00 90.88 100 GLN A O 1
ATOM 829 N N . MET A 1 101 ? 17.540 0.062 -20.197 1.00 87.56 101 MET A N 1
ATOM 830 C CA . MET A 1 101 ? 16.183 0.432 -19.764 1.00 87.56 101 MET A CA 1
ATOM 831 C C . MET A 1 101 ? 15.491 -0.606 -18.845 1.00 87.56 101 MET A C 1
ATOM 833 O O . MET A 1 101 ? 14.966 -0.201 -17.805 1.00 87.56 101 MET A O 1
ATOM 837 N N . PRO A 1 102 ? 15.553 -1.934 -19.100 1.00 84.81 102 PRO A N 1
ATOM 838 C CA . PRO A 1 102 ? 14.947 -2.933 -18.210 1.00 84.81 102 PRO A CA 1
ATOM 839 C C . PRO A 1 102 ? 15.544 -2.944 -16.794 1.00 84.81 102 PRO A C 1
ATOM 841 O O . PRO A 1 102 ? 14.839 -3.186 -15.813 1.00 84.81 102 PRO A O 1
ATOM 844 N N . LYS A 1 103 ? 16.845 -2.650 -16.657 1.00 85.44 103 LYS A N 1
ATOM 845 C CA . LYS A 1 103 ? 17.503 -2.569 -15.344 1.00 85.44 103 LYS A CA 1
ATOM 846 C C . LYS A 1 103 ? 17.058 -1.326 -14.574 1.00 85.44 103 LYS A C 1
ATOM 848 O O . LYS A 1 103 ? 16.934 -1.380 -13.348 1.00 85.44 103 LYS A O 1
ATOM 853 N N . PHE A 1 104 ? 16.799 -0.221 -15.274 1.00 84.69 104 PHE A N 1
ATOM 854 C CA . PHE A 1 104 ? 16.238 0.987 -14.668 1.00 84.69 104 PHE A CA 1
ATOM 855 C C . PHE A 1 104 ? 14.802 0.767 -14.193 1.00 84.69 104 PHE A C 1
ATOM 857 O O . PHE A 1 104 ? 14.490 1.152 -13.069 1.00 84.69 104 PHE A O 1
ATOM 864 N N . ASP A 1 105 ? 13.970 0.071 -14.973 1.00 83.62 105 ASP A N 1
ATOM 865 C CA . ASP A 1 105 ? 12.608 -0.298 -14.565 1.00 83.62 105 ASP A CA 1
ATOM 866 C C . ASP A 1 105 ? 12.613 -1.127 -13.262 1.00 83.62 105 ASP A C 1
ATOM 868 O O . ASP A 1 105 ? 11.859 -0.836 -12.329 1.00 83.62 105 ASP A O 1
ATOM 872 N N . ALA A 1 106 ? 13.519 -2.105 -13.137 1.00 82.62 106 ALA A N 1
ATOM 873 C CA . ALA A 1 106 ? 13.657 -2.907 -11.918 1.00 82.62 106 ALA A CA 1
ATOM 874 C C . ALA A 1 106 ? 14.087 -2.069 -10.695 1.00 82.62 106 ALA A C 1
ATOM 876 O O . ALA A 1 106 ? 13.535 -2.220 -9.599 1.00 82.62 106 ALA A O 1
ATOM 877 N N . LYS A 1 107 ? 15.041 -1.143 -10.871 1.00 85.44 107 LYS A N 1
ATOM 878 C CA . LYS A 1 107 ? 15.461 -0.214 -9.806 1.00 85.44 107 LYS A CA 1
ATOM 879 C C . LYS A 1 107 ? 14.333 0.746 -9.411 1.00 85.44 107 LYS A C 1
ATOM 881 O O . LYS A 1 107 ? 14.092 0.935 -8.219 1.00 85.44 107 LYS A O 1
ATOM 886 N N . ALA A 1 108 ? 13.616 1.303 -10.385 1.00 83.56 108 ALA A N 1
ATOM 887 C CA . ALA A 1 108 ? 12.484 2.200 -10.164 1.00 83.56 108 ALA A CA 1
ATOM 888 C C . ALA A 1 108 ? 11.339 1.503 -9.414 1.00 83.56 108 ALA A C 1
ATOM 890 O O . ALA A 1 108 ? 10.738 2.093 -8.513 1.00 83.56 108 ALA A O 1
ATOM 891 N N . LYS A 1 109 ? 11.085 0.222 -9.716 1.00 82.56 109 LYS A N 1
ATOM 892 C CA . LYS A 1 109 ? 10.142 -0.626 -8.974 1.00 82.56 109 LYS A CA 1
ATOM 893 C C . LYS A 1 109 ? 10.538 -0.746 -7.503 1.00 82.56 109 LYS A C 1
ATOM 895 O O . LYS A 1 109 ? 9.750 -0.374 -6.636 1.00 82.56 109 LYS A O 1
ATOM 900 N N . LYS A 1 110 ? 11.779 -1.157 -7.219 1.00 85.12 110 LYS A N 1
ATOM 901 C CA . LYS A 1 110 ? 12.285 -1.272 -5.838 1.00 85.12 110 LYS A CA 1
ATOM 902 C C . LYS A 1 110 ? 12.200 0.061 -5.086 1.00 85.12 110 LYS A C 1
ATOM 904 O O . LYS A 1 110 ? 11.809 0.102 -3.921 1.00 85.12 110 LYS A O 1
ATOM 909 N N . TRP A 1 111 ? 12.531 1.163 -5.754 1.00 86.75 111 TRP A N 1
ATOM 910 C CA . TRP A 1 111 ? 12.446 2.498 -5.166 1.00 86.75 111 TRP A CA 1
ATOM 911 C C . TRP A 1 111 ? 11.001 2.918 -4.861 1.00 86.75 111 TRP A C 1
ATOM 913 O O . TRP A 1 111 ? 10.722 3.458 -3.788 1.00 86.75 111 TRP A O 1
ATOM 923 N N . THR A 1 112 ? 10.067 2.613 -5.763 1.00 86.94 112 THR A N 1
ATOM 924 C CA . THR A 1 112 ? 8.636 2.884 -5.579 1.00 86.94 112 THR A CA 1
ATOM 925 C C . THR A 1 112 ? 8.065 2.067 -4.424 1.00 86.94 112 THR A C 1
ATOM 927 O O . THR A 1 112 ? 7.295 2.603 -3.625 1.00 86.94 112 THR A O 1
ATOM 930 N N . ASP A 1 113 ? 8.468 0.804 -4.279 1.00 86.38 113 ASP A N 1
ATOM 931 C CA . ASP A 1 113 ? 8.049 -0.052 -3.167 1.00 86.38 113 ASP A CA 1
ATOM 932 C C . ASP A 1 113 ? 8.584 0.468 -1.824 1.00 86.38 113 ASP A C 1
ATOM 934 O O . ASP A 1 113 ? 7.821 0.595 -0.863 1.00 86.38 113 ASP A O 1
ATOM 938 N N . ASN A 1 114 ? 9.850 0.889 -1.765 1.00 88.19 114 ASN A N 1
ATOM 939 C CA . ASN A 1 114 ? 10.439 1.489 -0.562 1.00 88.19 114 ASN A CA 1
ATOM 940 C C . ASN A 1 114 ? 9.761 2.816 -0.174 1.00 88.19 114 ASN A C 1
ATOM 942 O O . ASN A 1 114 ? 9.449 3.059 0.995 1.00 88.19 114 ASN A O 1
ATOM 946 N N . THR A 1 115 ? 9.483 3.680 -1.152 1.00 88.56 115 THR A N 1
ATOM 947 C CA . THR A 1 115 ? 8.768 4.948 -0.926 1.00 88.56 115 THR A CA 1
ATOM 948 C C . THR A 1 115 ? 7.319 4.700 -0.495 1.00 88.56 115 THR A C 1
ATOM 950 O O . THR A 1 115 ? 6.779 5.401 0.370 1.00 88.56 115 THR A O 1
ATOM 953 N N . SER A 1 116 ? 6.700 3.654 -1.045 1.00 89.75 116 SER A N 1
ATOM 954 C CA . SER A 1 116 ? 5.352 3.220 -0.685 1.00 89.75 116 SER A CA 1
ATOM 95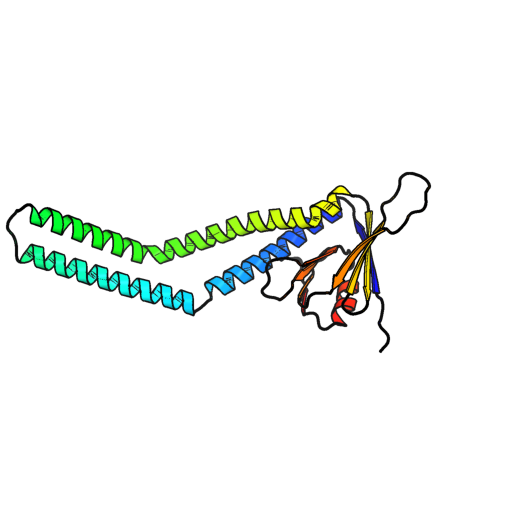5 C C . SER A 1 116 ? 5.278 2.751 0.766 1.00 89.75 116 SER A C 1
ATOM 957 O O . SER A 1 116 ? 4.344 3.146 1.459 1.00 89.75 116 SER A O 1
ATOM 959 N N . GLN A 1 117 ? 6.269 2.003 1.263 1.00 92.94 117 GLN A N 1
ATOM 960 C CA . GLN A 1 117 ? 6.331 1.591 2.673 1.00 92.94 117 GLN A CA 1
ATOM 961 C C . GLN A 1 117 ? 6.324 2.799 3.616 1.00 92.94 117 GLN A C 1
ATOM 963 O O . GLN A 1 117 ? 5.467 2.898 4.496 1.00 92.94 117 GLN A O 1
ATOM 968 N N . LYS A 1 118 ? 7.206 3.780 3.379 1.00 93.38 118 LYS A N 1
ATOM 969 C CA . LYS A 1 118 ? 7.265 5.012 4.189 1.00 93.38 118 LYS A CA 1
ATOM 970 C C . LYS A 1 118 ? 5.935 5.770 4.175 1.00 93.38 118 LYS A C 1
ATOM 972 O O . LYS A 1 118 ? 5.490 6.273 5.205 1.00 93.38 118 LYS A O 1
ATOM 977 N N . SER A 1 119 ? 5.290 5.835 3.013 1.00 93.69 119 SER A N 1
ATOM 978 C CA . SER A 1 119 ? 4.004 6.519 2.843 1.00 93.69 119 SER A CA 1
ATOM 979 C C . SER A 1 119 ? 2.863 5.788 3.556 1.00 93.69 119 SER A C 1
ATOM 981 O O . SER A 1 119 ? 2.073 6.429 4.247 1.00 93.69 119 SER A O 1
ATOM 983 N N . CYS A 1 120 ? 2.812 4.455 3.462 1.00 95.25 120 CYS A N 1
ATOM 984 C CA . CYS A 1 120 ? 1.822 3.634 4.162 1.00 95.25 120 CYS A CA 1
ATOM 985 C C . CYS A 1 120 ? 1.986 3.748 5.678 1.00 95.25 120 CYS A C 1
ATOM 987 O O . CYS A 1 120 ? 0.990 3.900 6.377 1.00 95.25 120 CYS A O 1
ATOM 989 N N . ARG A 1 121 ? 3.226 3.771 6.192 1.00 95.94 121 ARG A N 1
ATOM 990 C CA . ARG A 1 121 ? 3.478 3.958 7.629 1.00 95.94 121 ARG A CA 1
ATOM 991 C C . ARG A 1 121 ? 2.994 5.323 8.116 1.00 95.94 121 ARG A C 1
ATOM 993 O O . ARG A 1 121 ? 2.331 5.413 9.144 1.00 95.94 121 ARG A O 1
ATOM 1000 N N . LYS A 1 122 ? 3.269 6.392 7.359 1.00 95.69 122 LYS A N 1
ATOM 1001 C CA . LYS A 1 122 ? 2.753 7.738 7.669 1.00 95.69 122 LYS A CA 1
ATOM 1002 C C . LYS A 1 122 ? 1.223 7.784 7.646 1.00 95.69 122 LYS A C 1
ATOM 1004 O O . LYS A 1 122 ? 0.630 8.454 8.485 1.00 95.69 122 LYS A O 1
ATOM 1009 N N . LEU A 1 123 ? 0.590 7.094 6.697 1.00 95.69 123 LEU A N 1
ATOM 1010 C CA . LEU A 1 123 ? -0.866 7.032 6.602 1.00 95.69 123 LEU A CA 1
ATOM 1011 C C . LEU A 1 123 ? -1.477 6.250 7.773 1.00 95.69 123 LEU A C 1
ATOM 1013 O O . LEU A 1 123 ? -2.397 6.765 8.397 1.00 95.69 123 LEU A O 1
ATOM 1017 N N . ALA A 1 124 ? -0.923 5.087 8.125 1.00 96.25 124 ALA A N 1
ATOM 1018 C CA . ALA A 1 124 ? -1.357 4.296 9.278 1.00 96.25 124 ALA A CA 1
ATOM 1019 C C . ALA A 1 124 ? -1.302 5.115 10.578 1.00 96.25 124 ALA A C 1
ATOM 1021 O O . ALA A 1 124 ? -2.302 5.216 11.282 1.00 96.25 124 ALA A O 1
ATOM 1022 N N . LYS A 1 125 ? -0.190 5.825 10.818 1.00 96.06 125 LYS A N 1
ATOM 1023 C CA . LYS A 1 125 ? -0.062 6.766 11.944 1.00 96.06 125 LYS A CA 1
ATOM 1024 C C . LYS A 1 125 ? -1.152 7.834 11.950 1.00 96.06 125 LYS A C 1
ATOM 1026 O O . LYS A 1 125 ? -1.722 8.126 12.992 1.00 96.06 125 LYS A O 1
ATOM 1031 N N . ARG A 1 126 ? -1.461 8.431 10.792 1.00 95.25 126 ARG A N 1
ATOM 1032 C CA . ARG A 1 126 ? -2.531 9.440 10.680 1.00 95.25 126 ARG A CA 1
ATOM 1033 C C . ARG A 1 126 ? -3.906 8.857 10.989 1.00 95.25 126 ARG A C 1
ATOM 1035 O O . ARG A 1 126 ? -4.705 9.542 11.615 1.00 95.25 126 ARG A O 1
ATOM 1042 N N . CYS A 1 127 ? -4.159 7.622 10.570 1.00 93.31 127 CYS A N 1
ATOM 1043 C CA . CYS A 1 127 ? -5.417 6.925 10.804 1.00 93.31 127 CYS A CA 1
ATOM 1044 C C . CYS A 1 127 ? -5.708 6.703 12.292 1.00 93.31 127 CYS A C 1
ATOM 1046 O O . CYS A 1 127 ? -6.846 6.884 12.709 1.00 93.31 127 CYS A O 1
ATOM 1048 N N . VAL A 1 128 ? -4.691 6.368 13.090 1.00 93.88 128 VAL A N 1
ATOM 1049 C CA . VAL A 1 128 ? -4.852 6.134 14.536 1.00 93.88 128 VAL A CA 1
ATOM 1050 C C . VAL A 1 128 ? -4.538 7.362 15.397 1.00 93.88 128 VAL A C 1
ATOM 1052 O O . VAL A 1 128 ? -4.755 7.332 16.603 1.00 93.88 128 VAL A O 1
ATOM 1055 N N . LYS A 1 129 ? -4.055 8.467 14.806 1.00 94.56 129 LYS A N 1
ATOM 1056 C CA . LYS A 1 129 ? -3.575 9.655 15.542 1.00 94.56 129 LYS A CA 1
ATOM 1057 C C . LYS A 1 129 ? -4.603 10.203 16.535 1.00 94.56 129 LYS A C 1
ATOM 1059 O O . LYS A 1 129 ? -4.239 10.545 17.653 1.00 94.56 129 LYS A O 1
ATOM 1064 N N . GLN A 1 130 ? -5.863 10.314 16.115 1.00 90.62 130 GLN A N 1
ATOM 1065 C CA . GLN A 1 130 ? -6.929 10.846 16.970 1.00 90.62 130 GLN A CA 1
ATOM 1066 C C . GLN A 1 130 ? -7.279 9.892 18.116 1.00 90.62 130 GLN A C 1
ATOM 1068 O O . GLN A 1 130 ? -7.478 10.356 19.230 1.00 90.62 130 GLN A O 1
ATOM 1073 N N . ALA A 1 131 ? -7.304 8.580 17.858 1.00 90.19 131 ALA A N 1
ATOM 1074 C CA . ALA A 1 131 ? -7.515 7.571 18.895 1.00 90.19 131 ALA A CA 1
ATOM 1075 C C . ALA A 1 131 ? -6.373 7.593 19.922 1.00 90.19 131 ALA A C 1
ATOM 1077 O O . ALA A 1 131 ? -6.623 7.650 21.119 1.00 90.19 131 ALA A O 1
ATOM 1078 N N . LYS A 1 132 ? -5.119 7.662 19.453 1.00 91.81 132 LYS A N 1
ATOM 1079 C CA . LYS A 1 132 ? -3.935 7.700 20.320 1.00 91.81 132 LYS A CA 1
ATOM 1080 C C . LYS A 1 132 ? -3.907 8.910 21.265 1.00 91.81 132 LYS A C 1
ATOM 1082 O O . LYS A 1 132 ? -3.429 8.796 22.383 1.00 91.81 132 LYS A O 1
ATOM 1087 N N . GLY A 1 133 ? -4.415 10.063 20.827 1.00 90.75 133 GLY A N 1
ATOM 1088 C CA . GLY A 1 133 ? -4.474 11.272 21.657 1.00 90.75 133 GLY A CA 1
ATOM 1089 C C . GLY A 1 133 ? -5.526 11.242 22.772 1.00 90.75 133 GLY A C 1
ATOM 1090 O O . GLY A 1 133 ? -5.558 12.174 23.564 1.00 90.75 133 GLY A O 1
ATOM 1091 N N . MET A 1 134 ? -6.383 10.218 22.815 1.00 88.31 134 MET A N 1
ATOM 1092 C CA . MET A 1 134 ? -7.517 10.110 23.744 1.00 88.31 134 MET A CA 1
ATOM 1093 C C . MET A 1 134 ? -7.448 8.831 24.593 1.00 88.31 134 MET A C 1
ATOM 1095 O O . MET A 1 134 ? -8.461 8.407 25.139 1.00 88.31 134 MET A O 1
ATOM 1099 N N . LEU A 1 135 ? -6.288 8.171 24.639 1.00 89.62 135 LEU A N 1
ATOM 1100 C CA . LEU A 1 135 ? -6.102 6.950 25.419 1.00 89.62 135 LEU A CA 1
ATOM 1101 C C . LEU A 1 135 ? -6.109 7.232 26.930 1.00 89.62 135 LEU A C 1
ATOM 1103 O O . LEU A 1 135 ? -5.606 8.281 27.338 1.00 89.62 135 LEU A O 1
ATOM 1107 N N . PRO A 1 136 ? -6.557 6.269 27.756 1.00 92.06 136 PRO A N 1
ATOM 1108 C CA . PRO A 1 136 ? -7.291 5.048 27.388 1.00 92.06 136 PRO A CA 1
ATOM 1109 C C . PRO A 1 136 ? -8.775 5.341 27.101 1.00 92.06 136 PRO A C 1
ATOM 1111 O O . PRO A 1 136 ? -9.318 6.320 27.605 1.00 92.06 136 PRO A O 1
ATOM 1114 N N . PHE A 1 137 ? -9.449 4.510 26.299 1.00 92.62 137 PHE A N 1
ATOM 1115 C CA . PHE A 1 137 ? -10.897 4.637 26.064 1.00 92.62 137 PHE A CA 1
ATOM 1116 C C . PHE A 1 137 ? -11.548 3.302 25.681 1.00 92.62 137 PHE A C 1
ATOM 1118 O O . PHE A 1 137 ? -10.885 2.383 25.209 1.00 92.62 137 PHE A O 1
ATOM 1125 N N . GLN A 1 138 ? -12.868 3.219 25.827 1.00 93.31 138 GLN A N 1
ATOM 1126 C CA . GLN A 1 138 ? -13.687 2.131 25.305 1.00 93.31 138 GLN A CA 1
ATOM 1127 C C . GLN A 1 138 ? -14.365 2.572 24.002 1.00 93.31 138 GLN A C 1
ATOM 1129 O O . GLN A 1 138 ? -14.953 3.654 23.913 1.00 93.31 138 GLN A O 1
ATOM 1134 N N . ALA A 1 139 ? -14.259 1.745 22.971 1.00 94.12 139 ALA A N 1
ATOM 1135 C CA . ALA A 1 139 ? -14.885 1.930 21.672 1.00 94.12 139 ALA A CA 1
ATOM 1136 C C . ALA A 1 139 ? -16.160 1.087 21.579 1.00 94.12 139 ALA A C 1
ATOM 1138 O O . ALA A 1 139 ? -16.142 -0.090 21.928 1.00 94.12 139 ALA A O 1
ATOM 1139 N N . GLN A 1 140 ? -17.237 1.669 21.053 1.00 94.81 140 GLN A N 1
ATOM 1140 C CA . GLN A 1 140 ? -18.463 0.960 20.700 1.00 94.81 140 GLN A CA 1
ATOM 1141 C C . GLN A 1 140 ? -18.781 1.200 19.230 1.00 94.81 140 GLN A C 1
ATOM 1143 O O . GLN A 1 140 ? -18.880 2.345 18.780 1.00 94.81 140 GLN A O 1
ATOM 1148 N N . TYR A 1 141 ? -18.962 0.116 18.484 1.00 94.50 141 TYR A N 1
ATOM 1149 C CA . TYR A 1 141 ? -19.411 0.156 17.099 1.00 94.50 141 TYR A CA 1
ATOM 1150 C C . TYR A 1 141 ? -20.784 -0.482 16.996 1.00 94.50 141 TYR A C 1
ATOM 1152 O O . TYR A 1 141 ? -20.952 -1.659 17.308 1.00 94.50 141 TYR A O 1
ATOM 1160 N N . GLU A 1 142 ? -21.752 0.293 16.528 1.00 94.38 142 GLU A N 1
ATOM 1161 C CA . GLU A 1 142 ? -23.104 -0.183 16.267 1.00 94.38 142 GLU A CA 1
ATOM 1162 C C . GLU A 1 142 ? -23.296 -0.347 14.770 1.00 94.38 142 GLU A C 1
ATOM 1164 O O . GLU A 1 142 ? -23.089 0.586 13.988 1.00 94.38 142 GLU A O 1
ATOM 1169 N N . ILE A 1 143 ? -23.687 -1.551 14.373 1.00 92.31 143 ILE A N 1
ATOM 1170 C CA . ILE A 1 143 ? -23.930 -1.900 12.981 1.00 92.31 143 ILE A CA 1
ATOM 1171 C C . ILE A 1 143 ? -25.430 -2.061 12.789 1.00 92.31 143 ILE A C 1
ATOM 1173 O O . ILE A 1 143 ? -26.044 -2.976 13.344 1.00 92.31 143 ILE A O 1
ATOM 1177 N N . LYS A 1 144 ? -26.010 -1.177 11.975 1.00 90.31 144 LYS A N 1
ATOM 1178 C CA . LYS A 1 144 ? -27.437 -1.174 11.657 1.00 90.31 144 LYS A CA 1
ATOM 1179 C C . LYS A 1 144 ? -27.629 -1.033 10.156 1.00 90.31 144 LYS A C 1
ATOM 1181 O O . LYS A 1 144 ? -27.460 0.047 9.592 1.00 90.31 144 LYS A O 1
ATOM 1186 N N . GLY A 1 145 ? -27.992 -2.130 9.498 1.00 88.25 145 GLY A N 1
ATOM 1187 C CA . GLY A 1 145 ? -28.056 -2.143 8.042 1.00 88.25 145 GLY A CA 1
ATOM 1188 C C . GLY A 1 145 ? -26.666 -1.933 7.440 1.00 88.25 145 GLY A C 1
ATOM 1189 O O . GLY A 1 145 ? -25.688 -2.530 7.877 1.00 88.25 145 GLY A O 1
ATOM 1190 N N . ASP A 1 146 ? -26.564 -1.032 6.468 1.00 88.38 146 ASP A N 1
ATOM 1191 C CA . ASP A 1 146 ? -25.303 -0.652 5.834 1.00 88.38 146 ASP A CA 1
ATOM 1192 C C . ASP A 1 146 ? -24.566 0.488 6.561 1.00 88.38 146 ASP A C 1
ATOM 1194 O O . ASP A 1 146 ? -23.591 1.010 6.022 1.00 88.38 146 ASP A O 1
ATOM 1198 N N . LEU A 1 147 ? -24.998 0.889 7.760 1.00 92.38 147 LEU A N 1
ATOM 1199 C CA . LEU A 1 147 ? -24.388 1.962 8.549 1.00 92.38 147 LEU A CA 1
ATOM 1200 C C . LEU A 1 147 ? -23.579 1.403 9.724 1.00 92.38 147 LEU A C 1
ATOM 1202 O O . LEU A 1 147 ? -24.006 0.471 10.405 1.00 92.38 147 LEU A O 1
ATOM 1206 N N . ILE A 1 148 ? -22.418 2.014 9.962 1.00 94.19 148 ILE A N 1
ATOM 1207 C CA . ILE A 1 148 ? -21.609 1.839 11.169 1.00 94.19 148 ILE A CA 1
ATOM 1208 C C . ILE A 1 148 ? -21.603 3.167 11.914 1.00 94.19 148 ILE A C 1
ATOM 1210 O O . ILE A 1 148 ? -21.126 4.177 11.384 1.00 94.19 148 ILE A O 1
ATOM 1214 N N . SER A 1 149 ? -22.066 3.142 13.154 1.00 95.62 149 SER A N 1
ATOM 1215 C CA . SER A 1 149 ? -21.931 4.244 14.100 1.00 95.62 149 SER A CA 1
ATOM 1216 C C . SER A 1 149 ? -20.807 3.937 15.080 1.00 95.62 149 SER A C 1
ATOM 1218 O O . SER A 1 149 ? -20.692 2.814 15.563 1.00 95.62 149 SER A O 1
ATOM 1220 N N . TYR A 1 150 ? -19.969 4.931 15.359 1.00 95.62 150 TYR A N 1
ATOM 1221 C CA . TYR A 1 150 ? -18.874 4.839 16.315 1.00 95.62 150 TYR A CA 1
ATOM 1222 C C . TYR A 1 150 ? -19.124 5.775 17.490 1.00 95.62 150 TYR A C 1
ATOM 1224 O O . TYR A 1 150 ? -19.270 6.994 17.325 1.00 95.62 150 TYR A O 1
ATOM 1232 N N . TYR A 1 151 ? -19.112 5.180 18.673 1.00 94.31 151 TYR A N 1
ATOM 1233 C CA . TYR A 1 151 ? -19.196 5.844 19.956 1.00 94.31 151 TYR A CA 1
ATOM 1234 C C . TYR A 1 151 ? -17.932 5.544 20.749 1.00 94.31 151 TYR A C 1
ATOM 1236 O O . TYR A 1 151 ? -17.308 4.490 20.604 1.00 94.31 151 TYR A O 1
ATOM 1244 N N . ARG A 1 152 ? -17.547 6.485 21.599 1.00 92.44 152 ARG A N 1
ATOM 1245 C CA . ARG A 1 152 ? -16.415 6.326 22.506 1.00 92.44 152 ARG A CA 1
ATOM 1246 C C . ARG A 1 152 ? -16.821 6.700 23.915 1.00 92.44 152 ARG A C 1
ATOM 1248 O O . ARG A 1 152 ? -17.591 7.640 24.104 1.00 92.44 152 ARG A O 1
ATOM 1255 N N . LYS A 1 153 ? -16.237 6.020 24.881 1.00 91.12 153 LYS A N 1
ATOM 1256 C CA . LYS A 1 153 ? -16.392 6.297 26.299 1.00 91.12 153 LYS A CA 1
ATOM 1257 C C . LYS A 1 153 ? -15.005 6.409 26.903 1.00 91.12 153 LYS A C 1
ATOM 1259 O O . LYS A 1 153 ? -14.184 5.514 26.729 1.00 91.12 153 LYS A O 1
ATOM 1264 N N . GLN A 1 154 ? -14.719 7.535 27.540 1.00 85.44 154 GLN A N 1
ATOM 1265 C CA . GLN A 1 154 ? -13.442 7.747 28.208 1.00 85.44 154 GLN A CA 1
ATOM 1266 C C . GLN A 1 154 ? -13.635 7.432 29.696 1.00 85.44 154 GLN A C 1
ATOM 1268 O O . GLN A 1 154 ? -14.644 7.869 30.249 1.00 85.44 154 GLN A O 1
ATOM 1273 N N . PRO A 1 155 ? -12.730 6.677 30.338 1.00 71.81 155 PRO A N 1
ATOM 1274 C CA . PRO A 1 155 ? -12.750 6.521 31.782 1.00 71.81 155 PRO A CA 1
ATOM 1275 C C . PRO A 1 155 ? -12.424 7.887 32.396 1.00 71.81 155 PRO A C 1
ATOM 1277 O O . PRO A 1 155 ? -11.285 8.355 32.334 1.00 71.81 155 PRO A O 1
ATOM 1280 N N . THR A 1 156 ? -13.442 8.585 32.892 1.00 66.38 156 THR A N 1
ATOM 1281 C CA . THR A 1 156 ? -13.271 9.824 33.653 1.00 66.38 156 THR A CA 1
ATOM 1282 C C . THR A 1 156 ? -12.711 9.486 35.032 1.00 66.38 156 THR A C 1
ATOM 1284 O O . THR A 1 156 ? -13.132 8.517 35.657 1.00 66.38 156 THR A O 1
ATOM 1287 N N . SER A 1 157 ? -11.749 10.278 35.507 1.00 57.84 157 SER A N 1
ATOM 1288 C CA . SER A 1 157 ? -11.126 10.107 36.826 1.00 57.84 157 SER A CA 1
ATOM 1289 C C . SER A 1 157 ? -12.011 10.549 37.993 1.00 57.84 157 SER A C 1
ATOM 1291 O O . SER A 1 157 ? -11.704 10.202 39.125 1.00 57.84 157 SER A O 1
ATOM 1293 N N . ASP A 1 158 ? -13.092 11.283 37.728 1.00 54.84 158 ASP A N 1
ATOM 1294 C CA . ASP A 1 158 ? -13.983 11.833 38.748 1.00 54.84 158 ASP A CA 1
ATOM 1295 C C . ASP A 1 158 ? -15.430 11.407 38.480 1.00 54.84 158 ASP A C 1
ATOM 1297 O O . ASP A 1 158 ? -15.845 11.293 37.327 1.00 54.84 158 ASP A O 1
ATOM 1301 N N . GLU A 1 159 ? -16.171 11.183 39.567 1.00 54.81 159 GLU A N 1
ATOM 1302 C CA . GLU A 1 159 ? -17.474 10.516 39.769 1.00 54.81 159 GLU A CA 1
ATOM 1303 C C . GLU A 1 159 ? -18.689 11.006 38.932 1.00 54.81 159 GLU A C 1
ATOM 1305 O O . GLU A 1 159 ? -19.844 10.775 39.288 1.00 54.81 159 GLU A O 1
ATOM 1310 N N . GLY A 1 160 ? -18.483 11.662 37.793 1.00 51.47 160 GLY A N 1
ATOM 1311 C CA . GLY A 1 160 ? -19.530 12.120 36.883 1.00 51.47 160 GLY A CA 1
ATOM 1312 C C . GLY A 1 160 ? -19.738 11.166 35.709 1.00 51.47 160 GLY A C 1
ATOM 1313 O O . GLY A 1 160 ? -18.911 11.111 34.804 1.00 51.47 160 GLY A O 1
ATOM 1314 N N . HIS A 1 161 ? -20.862 10.445 35.736 1.00 53.88 161 HIS A N 1
ATOM 1315 C CA . HIS A 1 161 ? -21.476 9.643 34.668 1.00 53.88 161 HIS A CA 1
ATOM 1316 C C . HIS A 1 161 ? -20.644 9.420 33.394 1.00 53.88 161 HIS A C 1
ATOM 1318 O O . HIS A 1 161 ? -20.631 10.211 32.456 1.00 53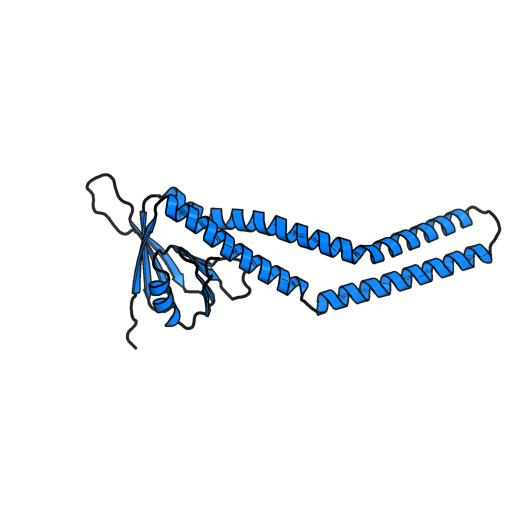.88 161 HIS A O 1
ATOM 1324 N N . GLU A 1 162 ? -20.048 8.240 33.355 1.00 67.12 162 GLU A N 1
ATOM 1325 C CA . GLU A 1 162 ? -19.483 7.546 32.207 1.00 67.12 162 GLU A CA 1
ATOM 1326 C C . GLU A 1 162 ? -20.419 7.566 30.966 1.00 67.12 162 GLU A C 1
ATOM 1328 O O . GLU A 1 162 ? -21.216 6.651 30.744 1.00 67.12 162 GLU A O 1
ATOM 1333 N N . GLN A 1 163 ? -20.344 8.621 30.142 1.00 81.56 163 GLN A N 1
ATOM 1334 C CA . GLN A 1 163 ? -21.242 8.822 28.998 1.00 81.56 163 GLN A CA 1
ATOM 1335 C C . GLN A 1 163 ? -20.594 8.422 27.664 1.00 81.56 163 GLN A C 1
ATOM 1337 O O . GLN A 1 163 ? -19.455 8.769 27.351 1.00 81.56 163 GLN A O 1
ATOM 1342 N N . TRP A 1 164 ? -21.358 7.708 26.835 1.00 88.25 164 TRP A N 1
ATOM 1343 C CA . TRP A 1 164 ? -20.980 7.411 25.457 1.00 88.25 164 TRP A CA 1
ATOM 1344 C C . TRP A 1 164 ? -21.096 8.662 24.584 1.00 88.25 164 TRP A C 1
ATOM 1346 O O . TRP A 1 164 ? -22.178 9.218 24.397 1.00 88.25 164 TRP A O 1
ATOM 1356 N N . HIS A 1 165 ? -19.981 9.078 23.995 1.00 90.56 165 HIS A N 1
ATOM 1357 C CA . HIS A 1 165 ? -19.928 10.176 23.042 1.00 90.56 165 HIS A CA 1
ATOM 1358 C C . HIS A 1 165 ? -19.973 9.645 21.614 1.00 90.56 165 HIS A C 1
ATOM 1360 O O . HIS A 1 165 ? -19.081 8.911 21.181 1.00 90.56 165 HIS A O 1
ATOM 1366 N N . PHE A 1 166 ? -20.983 10.067 20.856 1.00 92.69 166 PHE A N 1
ATOM 1367 C CA . PHE A 1 166 ? -21.033 9.843 19.416 1.00 92.69 166 PHE A CA 1
ATOM 1368 C C . PHE A 1 166 ? -19.873 10.564 18.722 1.00 92.69 166 PHE A C 1
ATOM 1370 O O . PHE A 1 166 ? -19.640 11.750 18.953 1.00 92.69 166 PHE A O 1
ATOM 1377 N N . VAL A 1 167 ? -19.154 9.854 17.853 1.00 93.31 167 VAL A N 1
ATOM 1378 C CA . VAL A 1 167 ? -18.007 10.411 17.125 1.00 93.31 167 VAL A CA 1
ATOM 1379 C C . VAL A 1 167 ? -18.312 10.536 15.637 1.00 93.31 167 VAL A C 1
ATOM 1381 O O . VAL A 1 167 ? -18.054 11.582 15.042 1.00 93.31 167 VAL A O 1
ATOM 1384 N N . TRP A 1 168 ? -18.827 9.476 15.010 1.00 95.12 168 TRP A N 1
ATOM 1385 C CA . TRP A 1 168 ? -19.228 9.506 13.603 1.00 95.12 168 TRP A CA 1
ATOM 1386 C C . TRP A 1 168 ? -20.195 8.375 13.251 1.00 95.12 168 TRP A C 1
ATOM 1388 O O . TRP A 1 168 ? -20.246 7.347 13.915 1.00 95.12 168 TRP A O 1
ATOM 1398 N N . ASN A 1 169 ? -20.909 8.550 12.138 1.00 95.75 169 ASN A N 1
ATOM 1399 C CA . ASN A 1 169 ? -21.690 7.514 11.462 1.00 95.75 169 ASN A CA 1
ATOM 1400 C C . ASN A 1 169 ? -21.280 7.491 9.984 1.00 95.75 169 ASN A C 1
ATOM 1402 O O . ASN A 1 169 ? -21.151 8.546 9.355 1.00 95.75 169 ASN A O 1
ATOM 1406 N N . ARG A 1 170 ? -21.004 6.303 9.438 1.00 94.75 170 ARG A N 1
ATOM 1407 C CA . ARG A 1 170 ? -20.592 6.121 8.044 1.00 94.75 170 ARG A CA 1
ATOM 1408 C C . ARG A 1 170 ? -21.208 4.869 7.442 1.00 94.75 170 ARG A C 1
ATOM 1410 O O . ARG A 1 170 ? -21.270 3.819 8.069 1.00 94.75 170 ARG A O 1
ATOM 1417 N N . LYS A 1 171 ? -21.544 4.962 6.157 1.00 93.06 171 LYS A N 1
ATOM 1418 C CA . LYS A 1 171 ? -21.965 3.818 5.349 1.00 93.06 171 LYS A CA 1
ATOM 1419 C C . LYS A 1 171 ? -20.800 2.865 5.088 1.00 93.06 171 LYS A C 1
ATOM 1421 O O . LYS A 1 171 ? -19.736 3.292 4.627 1.00 93.06 171 LYS A O 1
ATOM 1426 N N . MET A 1 172 ? -21.019 1.579 5.339 1.00 90.00 172 MET A N 1
ATOM 1427 C CA . MET A 1 172 ? -20.090 0.505 5.030 1.00 90.00 172 MET A CA 1
ATOM 1428 C C . MET A 1 172 ? -19.701 0.535 3.563 1.00 90.00 172 MET A C 1
ATOM 1430 O O . MET A 1 172 ? -20.511 0.761 2.661 1.00 90.00 172 MET A O 1
ATOM 1434 N N . CYS A 1 173 ? -18.417 0.307 3.321 1.00 92.12 173 CYS A N 1
ATOM 1435 C CA . CYS A 1 173 ? -17.934 0.146 1.964 1.00 92.12 173 CYS A CA 1
ATOM 1436 C C . CYS A 1 173 ? -18.020 -1.324 1.549 1.00 92.12 173 CYS A C 1
ATOM 1438 O O . CYS A 1 173 ? -17.961 -2.221 2.383 1.00 92.12 173 CYS A O 1
ATOM 1440 N N . ARG A 1 174 ? -18.085 -1.564 0.238 1.00 89.88 174 ARG A N 1
ATOM 1441 C CA . ARG A 1 174 ? -18.254 -2.907 -0.341 1.00 89.88 174 ARG A CA 1
ATOM 1442 C C . ARG A 1 174 ? -17.055 -3.837 -0.160 1.00 89.88 174 ARG A C 1
ATOM 1444 O O . ARG A 1 174 ? -17.145 -5.010 -0.502 1.00 89.88 174 ARG A O 1
ATOM 1451 N N . TYR A 1 175 ? -15.923 -3.319 0.308 1.00 93.81 175 TYR A N 1
ATOM 1452 C CA . TYR A 1 175 ? -14.706 -4.095 0.488 1.00 93.81 175 TYR A CA 1
ATOM 1453 C C . TYR A 1 175 ? -14.074 -3.790 1.842 1.00 93.81 175 TYR A C 1
ATOM 1455 O O . TYR A 1 175 ? -13.872 -2.623 2.185 1.00 93.81 175 TYR A O 1
ATOM 1463 N N . ALA A 1 176 ? -13.732 -4.836 2.582 1.00 94.75 176 ALA A N 1
ATOM 1464 C CA . ALA A 1 176 ? -13.093 -4.749 3.883 1.00 94.75 176 ALA A CA 1
ATOM 1465 C C . ALA A 1 176 ? -11.906 -5.710 3.956 1.00 94.75 176 ALA A C 1
ATOM 1467 O O . ALA A 1 176 ? -11.952 -6.822 3.431 1.00 94.75 176 ALA A O 1
ATOM 1468 N N . VAL A 1 177 ? -10.840 -5.277 4.621 1.00 95.44 177 VAL A N 1
ATOM 1469 C CA . VAL A 1 177 ? -9.717 -6.138 4.990 1.00 95.44 177 VAL A CA 1
ATOM 1470 C C . VAL A 1 177 ? -9.665 -6.199 6.504 1.00 95.44 177 VAL A C 1
ATOM 1472 O O . VAL A 1 177 ? -9.567 -5.162 7.159 1.00 95.44 177 VAL A O 1
ATOM 1475 N N . GLN A 1 178 ? -9.752 -7.405 7.042 1.00 95.25 178 GLN A N 1
ATOM 1476 C CA . GLN A 1 178 ? -9.773 -7.666 8.472 1.00 95.25 178 GLN A CA 1
ATOM 1477 C C . GLN A 1 178 ? -8.447 -8.275 8.913 1.00 95.25 178 GLN A C 1
ATOM 1479 O O . GLN A 1 178 ? -7.929 -9.186 8.273 1.00 95.25 178 GLN A O 1
ATOM 1484 N N . SER A 1 179 ? -7.923 -7.775 10.022 1.00 94.75 179 SER A N 1
ATOM 1485 C CA . SER A 1 179 ? -6.849 -8.385 10.798 1.00 94.75 179 SER A CA 1
ATOM 1486 C C . SER A 1 179 ? -7.363 -8.670 12.215 1.00 94.75 179 SER A C 1
ATOM 1488 O O . SER A 1 179 ? -8.566 -8.571 12.463 1.00 94.75 179 SER A O 1
ATOM 1490 N N . ALA A 1 180 ? -6.472 -9.041 13.131 1.00 94.25 180 ALA A N 1
ATOM 1491 C CA . ALA A 1 180 ? -6.847 -9.446 14.481 1.00 94.25 180 ALA A CA 1
ATOM 1492 C C . ALA A 1 180 ? -7.486 -8.302 15.283 1.00 94.25 180 ALA A C 1
ATOM 1494 O O . ALA A 1 180 ? -8.505 -8.524 15.920 1.00 94.25 180 ALA A O 1
ATOM 1495 N N . LEU A 1 181 ? -6.922 -7.091 15.199 1.00 94.94 181 LEU A N 1
ATOM 1496 C CA . LEU A 1 181 ? -7.326 -5.937 16.011 1.00 94.94 181 LEU A CA 1
ATOM 1497 C C . LEU A 1 181 ? -8.031 -4.819 15.228 1.00 94.94 181 LEU A C 1
ATOM 1499 O O . LEU A 1 181 ? -8.498 -3.821 15.781 1.00 94.94 181 LEU A O 1
ATOM 1503 N N . VAL A 1 182 ? -8.026 -4.913 13.897 1.00 95.62 182 VAL A N 1
ATOM 1504 C CA . VAL A 1 182 ? -8.516 -3.840 13.027 1.00 95.62 182 VAL A CA 1
ATOM 1505 C C . VAL A 1 182 ? -9.227 -4.384 11.806 1.00 95.62 182 VAL A C 1
ATOM 1507 O O . VAL A 1 182 ? -8.842 -5.402 11.236 1.00 95.62 182 VAL A O 1
ATOM 1510 N N . THR A 1 183 ? -10.260 -3.675 11.369 1.00 96.12 183 THR A N 1
ATOM 1511 C CA . THR A 1 183 ? -10.890 -3.887 10.066 1.00 96.12 183 THR A CA 1
ATOM 1512 C C . THR A 1 183 ? -10.907 -2.576 9.306 1.00 96.12 183 THR A C 1
ATOM 1514 O O . THR A 1 183 ? -11.408 -1.560 9.786 1.00 96.12 183 THR A O 1
ATOM 1517 N N . VAL A 1 184 ? -10.340 -2.593 8.104 1.00 96.50 184 VAL A N 1
ATOM 1518 C CA . VAL A 1 184 ? -10.202 -1.416 7.250 1.00 96.50 184 VAL A CA 1
ATOM 1519 C C . VAL A 1 184 ? -11.108 -1.566 6.041 1.00 96.50 184 VAL A C 1
ATOM 1521 O O . VAL A 1 184 ? -10.959 -2.491 5.243 1.00 96.50 184 VAL A O 1
ATOM 1524 N N . PHE A 1 185 ? -12.026 -0.623 5.877 1.00 95.81 185 PHE A N 1
ATOM 1525 C CA . PHE A 1 185 ? -12.949 -0.579 4.754 1.00 95.81 185 PHE A CA 1
ATOM 1526 C C . PHE A 1 185 ? -12.425 0.327 3.646 1.00 95.81 185 PHE A C 1
ATOM 1528 O O . PHE A 1 185 ? -11.935 1.436 3.884 1.00 95.81 185 PHE A O 1
ATOM 1535 N N . PHE A 1 186 ? -12.618 -0.119 2.412 1.00 95.31 186 PHE A N 1
ATOM 1536 C CA . PHE A 1 186 ? -12.234 0.575 1.195 1.00 95.31 186 PHE A CA 1
ATOM 1537 C C . PHE A 1 186 ? -13.431 0.680 0.261 1.00 95.31 186 PHE A C 1
ATOM 1539 O O . PHE A 1 186 ? -14.237 -0.242 0.162 1.00 95.31 186 PHE A O 1
ATOM 1546 N N . LYS A 1 187 ? -13.511 1.775 -0.505 1.00 93.75 187 LYS A N 1
ATOM 1547 C CA . LYS A 1 187 ? -14.596 1.993 -1.480 1.00 93.75 187 LYS A CA 1
ATOM 1548 C C . LYS A 1 187 ? -14.763 0.797 -2.433 1.00 93.75 187 LYS A C 1
ATOM 1550 O O . LYS A 1 187 ? -15.885 0.443 -2.778 1.00 93.75 187 LYS A O 1
ATOM 1555 N N . GLN A 1 188 ? -13.646 0.217 -2.875 1.00 94.00 188 GLN A N 1
ATOM 1556 C CA . GLN A 1 188 ? -13.565 -0.921 -3.795 1.00 94.00 188 GLN A CA 1
ATOM 1557 C C . GLN A 1 188 ? -12.288 -1.724 -3.511 1.00 94.00 188 GLN A C 1
ATOM 1559 O O . GLN A 1 188 ? -11.316 -1.153 -3.016 1.00 94.00 188 GLN A O 1
ATOM 1564 N N . ALA A 1 189 ? -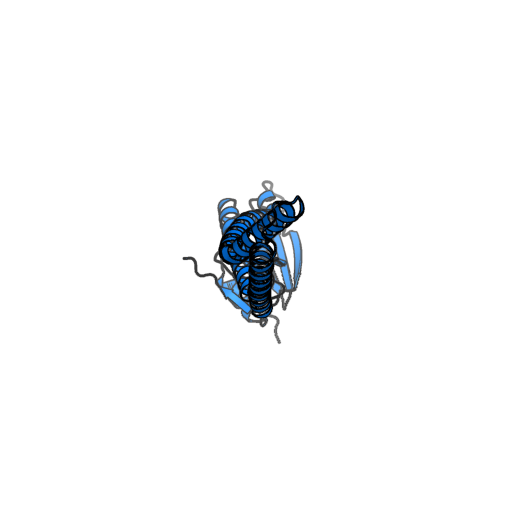12.222 -2.979 -3.964 1.00 90.94 189 ALA A N 1
ATOM 1565 C CA . ALA A 1 189 ? -11.032 -3.841 -3.859 1.00 90.94 189 ALA A CA 1
ATOM 1566 C C . ALA A 1 189 ? -9.762 -3.277 -4.536 1.00 90.94 189 ALA A C 1
ATOM 1568 O O . ALA A 1 189 ? -8.648 -3.738 -4.295 1.00 90.94 189 ALA A O 1
ATOM 1569 N N . LYS A 1 190 ? -9.908 -2.289 -5.431 1.00 90.19 190 LYS A N 1
ATOM 1570 C CA . LYS A 1 190 ? -8.774 -1.618 -6.090 1.00 90.19 190 LYS A CA 1
ATOM 1571 C C . LYS A 1 190 ? -8.302 -0.342 -5.384 1.00 90.19 190 LYS A C 1
ATOM 1573 O O . LYS A 1 190 ? -7.305 0.245 -5.797 1.00 90.19 190 LYS A O 1
ATOM 1578 N N . SER A 1 191 ? -9.023 0.108 -4.359 1.00 92.75 191 SER A N 1
ATOM 1579 C CA . SER A 1 191 ? -8.751 1.373 -3.677 1.00 92.75 191 SER A CA 1
ATOM 1580 C C . SER A 1 191 ? -7.593 1.241 -2.690 1.00 92.75 191 SER A C 1
ATOM 1582 O O . SER A 1 191 ? -7.531 0.291 -1.924 1.00 92.75 191 SER A O 1
ATOM 1584 N N . ILE A 1 192 ? -6.715 2.243 -2.665 1.00 91.62 192 ILE A N 1
ATOM 1585 C CA . ILE A 1 192 ? -5.580 2.317 -1.728 1.00 91.62 192 ILE A CA 1
ATOM 1586 C C . ILE A 1 192 ? -5.862 3.195 -0.500 1.00 91.62 192 ILE A C 1
ATOM 1588 O O . ILE A 1 192 ? -5.098 3.174 0.460 1.00 91.62 192 ILE A O 1
ATOM 1592 N N . GLN A 1 193 ? -6.926 4.003 -0.538 1.00 92.38 193 GLN A N 1
ATOM 1593 C CA . GLN A 1 193 ? -7.278 4.917 0.547 1.00 92.38 193 GLN A CA 1
ATOM 1594 C C . GLN A 1 193 ? -8.334 4.284 1.462 1.00 92.38 193 GLN A C 1
ATOM 1596 O O . GLN A 1 193 ? -9.413 3.936 0.965 1.00 92.38 193 GLN A O 1
ATOM 1601 N N . PRO A 1 194 ? -8.063 4.169 2.775 1.00 94.75 194 PRO A N 1
ATOM 1602 C CA . PRO A 1 194 ? -9.040 3.672 3.731 1.00 94.75 194 PRO A CA 1
ATOM 1603 C C . PRO A 1 194 ? -10.176 4.689 3.905 1.00 94.75 194 PRO A C 1
ATOM 1605 O O . PRO A 1 194 ? -9.955 5.902 3.880 1.00 94.75 194 PRO A O 1
ATOM 1608 N N . LYS A 1 195 ? -11.405 4.198 4.072 1.00 94.94 195 LYS A N 1
ATOM 1609 C CA . LYS A 1 195 ? -12.607 5.021 4.297 1.00 94.94 195 LYS A CA 1
ATOM 1610 C C . LYS A 1 195 ? -13.132 4.929 5.721 1.00 94.94 195 LYS A C 1
ATOM 1612 O O . LYS A 1 195 ? -13.590 5.941 6.255 1.00 94.94 195 LYS A O 1
ATOM 1617 N N . ILE A 1 196 ? -13.064 3.738 6.305 1.00 95.06 196 ILE A N 1
ATOM 1618 C CA . ILE A 1 196 ? -13.472 3.456 7.680 1.00 95.06 196 ILE A CA 1
ATOM 1619 C C . ILE A 1 196 ? -12.433 2.516 8.274 1.00 95.06 196 ILE A C 1
ATOM 1621 O O . ILE A 1 196 ? -11.944 1.621 7.584 1.00 95.06 196 ILE A O 1
ATOM 1625 N N . ILE A 1 197 ? -12.083 2.749 9.531 1.00 95.19 197 ILE A N 1
ATOM 1626 C CA . ILE A 1 197 ? -11.241 1.861 10.321 1.00 95.19 197 ILE A CA 1
ATOM 1627 C C . ILE A 1 197 ? -12.028 1.564 11.584 1.00 95.19 197 ILE A C 1
ATOM 1629 O O . ILE A 1 197 ? -12.452 2.490 12.271 1.00 95.19 197 ILE A O 1
ATOM 1633 N N . VAL A 1 198 ? -12.249 0.281 11.827 1.00 95.25 198 VAL A N 1
ATOM 1634 C CA . VAL A 1 198 ? -12.903 -0.238 13.022 1.00 95.25 198 VAL A CA 1
ATOM 1635 C C . VAL A 1 198 ? -11.825 -0.920 13.844 1.00 95.25 198 VAL A C 1
ATOM 1637 O O . VAL A 1 198 ? -11.158 -1.825 13.341 1.00 95.25 198 VAL A O 1
ATOM 1640 N N . LEU A 1 199 ? -11.629 -0.445 15.068 1.00 95.31 199 LEU A N 1
ATOM 1641 C CA . LEU A 1 199 ? -10.795 -1.095 16.076 1.00 95.31 199 LEU A CA 1
ATOM 1642 C C . LEU A 1 199 ? -11.656 -2.144 16.774 1.00 95.31 199 LEU A C 1
ATOM 1644 O O . LEU A 1 199 ? -12.752 -1.813 17.206 1.00 95.31 199 LEU A O 1
ATOM 1648 N N . HIS A 1 200 ? -11.210 -3.389 16.835 1.00 93.88 200 HIS A N 1
ATOM 1649 C CA . HIS A 1 200 ? -11.959 -4.460 17.490 1.00 93.88 200 HIS A CA 1
ATOM 1650 C C . HIS A 1 200 ? -10.992 -5.485 18.070 1.00 93.88 200 HIS A C 1
ATOM 1652 O O . HIS A 1 200 ? -9.888 -5.607 17.578 1.00 93.88 200 HIS A O 1
ATOM 1658 N N . ASP A 1 201 ? -11.375 -6.209 19.105 1.00 92.44 201 ASP A N 1
ATOM 1659 C CA . ASP A 1 201 ? -10.632 -7.337 19.689 1.00 92.44 201 ASP A CA 1
ATOM 1660 C C . ASP A 1 201 ? -11.274 -8.693 19.339 1.00 92.44 201 ASP A C 1
ATOM 1662 O O . ASP A 1 201 ? -10.704 -9.755 19.588 1.00 92.44 201 ASP A O 1
ATOM 1666 N N . LYS A 1 202 ? -12.458 -8.654 18.717 1.00 90.69 202 LYS A N 1
ATOM 1667 C CA . LYS A 1 202 ? -13.283 -9.813 18.368 1.00 90.69 202 LYS A CA 1
ATOM 1668 C C . LYS A 1 202 ? -13.571 -9.843 16.863 1.00 90.69 202 LYS A C 1
ATOM 1670 O O . LYS A 1 202 ? -14.672 -9.483 16.427 1.00 90.69 202 LYS A O 1
ATOM 1675 N N . PRO A 1 203 ? -12.611 -10.294 16.033 1.00 90.50 203 PRO A N 1
ATOM 1676 C CA . PRO A 1 203 ? -12.763 -10.305 14.579 1.00 90.50 203 PRO A CA 1
ATOM 1677 C C . PRO A 1 203 ? -13.976 -11.112 14.109 1.00 90.50 203 PRO A C 1
ATOM 1679 O O . PRO A 1 203 ? -14.637 -10.725 13.142 1.00 90.50 203 PRO A O 1
ATOM 1682 N N . ASP A 1 204 ? -14.299 -12.213 14.783 1.00 90.12 204 ASP A N 1
ATOM 1683 C CA . ASP A 1 204 ? -15.381 -13.100 14.357 1.00 90.12 204 ASP A CA 1
ATOM 1684 C C . ASP A 1 204 ? -16.771 -12.480 14.534 1.00 90.12 204 ASP A C 1
ATOM 1686 O O . ASP A 1 204 ? -17.621 -12.650 13.656 1.00 90.12 204 ASP A O 1
ATOM 1690 N N . GLU A 1 205 ? -16.988 -11.688 15.590 1.00 88.06 205 GLU A N 1
ATOM 1691 C CA . GLU A 1 205 ? -18.246 -10.956 15.799 1.00 88.06 205 GLU A CA 1
ATOM 1692 C C . GLU A 1 205 ? -18.467 -9.942 14.670 1.00 88.06 205 GLU A C 1
ATOM 1694 O O . GLU A 1 205 ? -19.504 -9.949 14.002 1.00 88.06 205 GLU A O 1
ATOM 1699 N N . LEU A 1 206 ? -17.444 -9.138 14.366 1.00 87.94 206 LEU A N 1
ATOM 1700 C CA . LEU A 1 206 ? -17.505 -8.166 13.276 1.00 87.94 206 LEU A CA 1
ATOM 1701 C C . LEU A 1 206 ? -17.695 -8.838 11.911 1.00 87.94 206 LEU A C 1
ATOM 1703 O O . LEU A 1 206 ? -18.462 -8.363 11.072 1.00 87.94 206 LEU A O 1
ATOM 1707 N N . LYS A 1 207 ? -17.021 -9.964 11.677 1.00 89.69 207 LYS A N 1
ATOM 1708 C CA . LYS A 1 207 ? -17.148 -10.749 10.446 1.00 89.69 207 LYS A CA 1
ATOM 1709 C C . LYS A 1 207 ? -18.557 -11.306 10.273 1.00 89.69 207 LYS A C 1
ATOM 1711 O O . LYS A 1 207 ? -19.080 -11.267 9.157 1.00 89.69 207 LYS A O 1
ATOM 1716 N N . ALA A 1 208 ? -19.169 -11.802 11.347 1.00 87.75 208 ALA A N 1
ATOM 1717 C CA . ALA A 1 208 ? -20.547 -12.275 11.327 1.00 87.75 208 ALA A CA 1
ATOM 1718 C C . ALA A 1 208 ? -21.514 -11.143 10.949 1.00 87.75 208 ALA A C 1
ATOM 1720 O O . ALA A 1 208 ? -22.370 -11.343 10.088 1.00 87.75 208 ALA A O 1
ATOM 1721 N N . SER A 1 209 ? -21.320 -9.942 11.502 1.00 85.88 209 SER A N 1
ATOM 1722 C CA . SER A 1 209 ? -22.138 -8.768 11.182 1.00 85.88 209 SER A CA 1
ATOM 1723 C C . SER A 1 209 ? -21.961 -8.289 9.742 1.00 85.88 209 SER A C 1
ATOM 1725 O O . SER A 1 209 ? -22.944 -8.022 9.057 1.00 85.88 209 SER A O 1
ATOM 1727 N N . ILE A 1 210 ? -20.723 -8.221 9.243 1.00 86.94 210 ILE A N 1
ATOM 1728 C CA . ILE A 1 210 ? -20.412 -7.753 7.880 1.00 86.94 210 ILE A CA 1
ATOM 1729 C C . ILE A 1 210 ? -20.976 -8.700 6.808 1.00 86.94 210 ILE A C 1
ATOM 1731 O O . ILE A 1 210 ? -21.446 -8.240 5.765 1.00 86.94 210 ILE A O 1
ATOM 1735 N N . ARG A 1 211 ? -20.953 -10.020 7.049 1.00 85.69 211 ARG A N 1
ATOM 1736 C CA . ARG A 1 211 ? -21.440 -11.033 6.092 1.00 85.69 211 ARG A CA 1
ATOM 1737 C C . ARG A 1 211 ? -22.918 -10.884 5.736 1.00 85.69 211 ARG A C 1
ATOM 1739 O O . ARG A 1 211 ? -23.317 -11.326 4.665 1.00 85.69 211 ARG A O 1
ATOM 1746 N N . LEU A 1 212 ? -23.713 -10.246 6.593 1.00 83.38 212 LEU A N 1
ATOM 1747 C CA . LEU A 1 212 ? -25.135 -10.006 6.347 1.00 83.38 212 LEU A CA 1
ATOM 1748 C C . LEU A 1 212 ? -25.396 -8.958 5.248 1.00 83.38 212 LEU A C 1
ATOM 1750 O O . LEU A 1 212 ? -26.528 -8.851 4.784 1.00 83.38 212 LEU A O 1
ATOM 1754 N N . TYR A 1 213 ? -24.375 -8.204 4.818 1.00 82.38 213 TYR A N 1
ATOM 1755 C CA . TYR A 1 213 ? -24.535 -7.012 3.973 1.00 82.38 213 TYR A CA 1
ATOM 1756 C C . TYR A 1 213 ? -23.800 -7.074 2.620 1.00 82.38 213 TYR A C 1
ATOM 1758 O O . TYR A 1 213 ? -23.522 -6.031 2.031 1.00 82.38 213 TYR A O 1
ATOM 1766 N N . ASP A 1 214 ? -23.483 -8.276 2.121 1.00 83.00 214 ASP A N 1
ATOM 1767 C CA . ASP A 1 214 ? -22.824 -8.508 0.816 1.00 83.00 214 ASP A CA 1
ATOM 1768 C C . ASP A 1 214 ? -21.511 -7.713 0.625 1.00 83.00 214 ASP A C 1
ATOM 1770 O O . ASP A 1 214 ? -21.193 -7.148 -0.425 1.00 83.00 214 ASP A O 1
ATOM 1774 N N . ILE A 1 215 ? -20.730 -7.619 1.703 1.00 85.75 215 ILE A N 1
ATOM 1775 C CA . ILE A 1 215 ? -19.425 -6.958 1.709 1.00 85.75 215 ILE A CA 1
ATOM 1776 C C . ILE A 1 215 ? -18.343 -8.007 1.453 1.00 85.75 215 ILE A C 1
ATOM 1778 O O . ILE A 1 215 ? -18.231 -9.005 2.165 1.00 85.75 215 ILE A O 1
ATOM 1782 N N . SER A 1 216 ? -17.486 -7.748 0.465 1.00 88.25 216 SER A N 1
ATOM 1783 C CA . SER A 1 216 ? -16.309 -8.577 0.202 1.00 88.25 216 SER A CA 1
ATOM 1784 C C . SER A 1 216 ? -15.286 -8.407 1.327 1.00 88.25 216 SER A C 1
ATOM 1786 O O . SER A 1 216 ? -14.671 -7.345 1.455 1.00 88.25 216 SER A O 1
ATOM 1788 N N . LEU A 1 217 ? -15.102 -9.451 2.134 1.00 88.88 217 LEU A N 1
ATOM 1789 C CA . LEU A 1 217 ? -14.191 -9.456 3.276 1.00 88.88 217 LEU A CA 1
ATOM 1790 C C . LEU A 1 217 ? -12.948 -10.302 2.981 1.00 88.88 217 LEU A C 1
ATOM 1792 O O . LEU A 1 217 ? -13.054 -11.501 2.730 1.00 88.88 217 LEU A O 1
ATOM 1796 N N . LEU A 1 218 ? -11.770 -9.686 3.072 1.00 90.38 218 LEU A N 1
ATOM 1797 C CA . LEU A 1 218 ? -10.482 -10.374 3.033 1.00 90.38 218 LEU A CA 1
ATOM 1798 C C . LEU A 1 218 ? -9.914 -10.47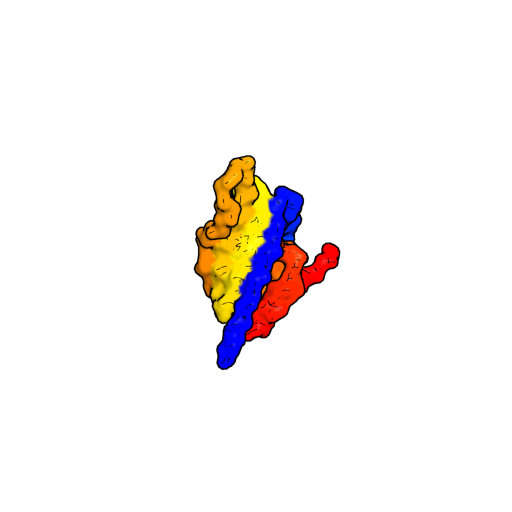0 4.455 1.00 90.38 218 LEU A C 1
ATOM 1800 O O . LEU A 1 218 ? -9.553 -9.450 5.040 1.00 90.38 218 LEU A O 1
ATOM 1804 N N . SER A 1 219 ? -9.818 -11.677 5.009 1.00 88.12 219 SER A N 1
ATOM 1805 C CA . SER A 1 219 ? -9.152 -11.907 6.297 1.00 88.12 219 SER A CA 1
ATOM 1806 C C . SER A 1 219 ? -7.644 -12.063 6.081 1.00 88.12 219 SER A C 1
ATOM 1808 O O . SER A 1 219 ? -7.217 -12.897 5.286 1.00 88.12 219 SER A O 1
ATOM 1810 N N . MET A 1 220 ? -6.835 -11.269 6.781 1.00 84.75 220 MET A N 1
ATOM 1811 C CA . MET A 1 220 ? -5.393 -11.477 6.867 1.00 84.75 220 MET A CA 1
ATOM 1812 C C . MET A 1 220 ? -5.116 -12.526 7.938 1.00 84.75 220 MET A C 1
ATOM 1814 O O . MET A 1 220 ? -5.335 -12.272 9.122 1.00 84.75 220 MET A O 1
ATOM 1818 N N . THR A 1 221 ? -4.623 -13.691 7.530 1.00 75.00 221 THR A N 1
ATOM 1819 C CA . THR A 1 221 ? -3.999 -14.640 8.451 1.00 75.00 221 THR A CA 1
ATOM 1820 C C . THR A 1 221 ? -2.705 -14.020 8.966 1.00 75.00 221 THR A C 1
ATOM 1822 O O . THR A 1 221 ? -1.889 -13.535 8.179 1.00 75.00 221 THR A O 1
ATOM 1825 N N . SER A 1 222 ? -2.544 -13.958 10.285 1.00 56.72 222 SER A N 1
ATOM 1826 C CA . SER A 1 222 ? -1.274 -13.593 10.903 1.00 56.72 222 SER A CA 1
ATOM 1827 C C . SER A 1 222 ? -0.271 -14.714 10.632 1.00 56.72 222 SER A C 1
ATOM 1829 O O . SER A 1 222 ? -0.352 -15.763 11.266 1.00 56.72 222 SER A O 1
ATOM 1831 N N . GLU A 1 223 ? 0.610 -14.506 9.655 1.00 44.81 223 GLU A N 1
ATOM 1832 C CA . GLU A 1 223 ? 1.916 -15.177 9.610 1.00 44.81 223 GLU A CA 1
ATOM 1833 C C . GLU A 1 223 ? 2.858 -14.563 10.652 1.00 44.81 223 GLU A C 1
ATOM 1835 O O . GLU A 1 223 ? 2.821 -13.313 10.826 1.00 44.81 223 GLU A O 1
#

Organism: NCBI:txid644220

Radius of gyration: 29.01 Å; chains: 1; bounding box: 76×35×88 Å

Secondary structure (DSSP, 8-state):
-----EEEEEEE-HHHHHHHHHHHHHHHHHHHHHHHHHHHT-HHHHHHHHHHHHHHHHHHHHHHHHHHHHHHH--S--HHHHHHHHHHHHHHHHHHHHHHHHHHHHHHHHHHHHHHHHHHHHHHHHHHHHHHTT-SEEEEEEEETTEEEEEEE---SSSS--PPEEEEEEEPPSEEEE-SSEEEEESSTT--SEEEEEE-S-HHHHHHHHHTTT-EEEE----

Sequence (223 aa):
MTIKESTILTEVDDAFIQQAEDQVYRILLQQRRAFNQRWQDNTTMNKGKTVLRYFGLLLCLAGIVIMLLALVYQPTWSFSQAQVYGLLVFFVLVAWFFIQMPKFDAKAKKWTDNTSQKSCRK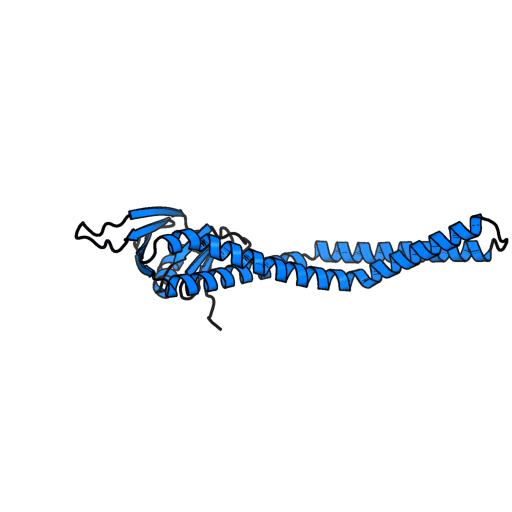LAKRCVKQAKGMLPFQAQYEIKGDLISYYRKQPTSDEGHEQWHFVWNRKMCRYAVQSALVTVFFKQAKSIQPKIIVLHDKPDELKASIRLYDISLLSMTSE

Foldseek 3Di:
DDFDKAKFKDWDAPVLLVVQLVVQLVVLLVLVVVLLVCVVPPVVVVVVLVVCLVVLLVVLVVQLVVLVVVCVVDVDPDPVNVVSVVSNVVSVVSNVCSVCVVVVVVVVSVVVSVVSSVVSSVQSCVVCVVVNVQPGKMWMWIDTAQKIWIWIWHPDPDDPDGDIHTDDMDGAAQEWEDEQFKIFGDNDSNDSDTDDIDGHNCRVSVVVRVVVHNHHYHYDDDD